Protein AF-A0A507CRY9-F1 (afdb_monomer_lite)

pLDDT: mean 76.41, std 17.96, range [36.59, 94.31]

Structure (mmCIF, N/CA/C/O backbone):
data_AF-A0A507CRY9-F1
#
_entry.id   AF-A0A507CRY9-F1
#
loop_
_atom_site.group_PDB
_atom_site.id
_atom_site.type_symbol
_atom_site.label_atom_id
_atom_site.label_alt_id
_atom_site.label_comp_id
_atom_site.label_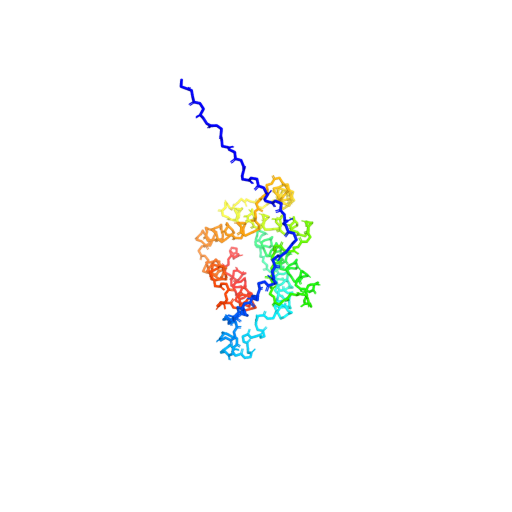asym_id
_atom_site.label_entity_id
_atom_site.label_seq_id
_atom_site.pdbx_PDB_ins_code
_atom_site.Cartn_x
_atom_site.Cartn_y
_atom_site.Cartn_z
_atom_site.occupancy
_atom_site.B_iso_or_equiv
_atom_site.auth_seq_id
_atom_site.auth_comp_id
_atom_site.auth_asym_id
_atom_site.auth_atom_id
_atom_site.pdbx_PDB_model_num
ATOM 1 N N . MET A 1 1 ? 45.933 50.147 -7.077 1.00 43.97 1 MET A N 1
ATOM 2 C CA . MET A 1 1 ? 45.832 48.667 -7.036 1.00 43.97 1 MET A CA 1
ATOM 3 C C . MET A 1 1 ? 44.646 48.251 -7.909 1.00 43.97 1 MET A C 1
ATOM 5 O O . MET A 1 1 ? 43.520 48.347 -7.464 1.00 43.97 1 MET A O 1
ATOM 9 N N . SER A 1 2 ? 44.770 48.224 -9.237 1.00 37.00 2 SER A N 1
ATOM 10 C CA . SER A 1 2 ? 45.227 47.126 -10.119 1.00 37.00 2 SER A CA 1
ATOM 11 C C . SER A 1 2 ? 44.457 45.790 -10.001 1.00 37.00 2 SER A C 1
ATOM 13 O O . SER A 1 2 ? 44.733 44.991 -9.115 1.00 37.00 2 SER A O 1
ATOM 15 N N . ARG A 1 3 ? 43.495 45.639 -10.934 1.00 39.84 3 ARG A N 1
ATOM 16 C CA . ARG A 1 3 ? 42.835 44.475 -11.585 1.00 39.84 3 ARG A CA 1
ATOM 17 C C . ARG A 1 3 ? 43.065 43.043 -11.054 1.00 39.84 3 ARG A C 1
ATOM 19 O O . ARG A 1 3 ? 44.204 42.607 -10.945 1.00 39.84 3 ARG A O 1
ATOM 26 N N . LYS A 1 4 ? 41.992 42.229 -11.087 1.00 40.28 4 LYS A N 1
ATOM 27 C CA . LYS A 1 4 ? 41.814 41.202 -12.148 1.00 40.28 4 LYS A CA 1
ATOM 28 C C . LYS A 1 4 ? 40.410 40.574 -12.175 1.00 40.28 4 LYS A C 1
ATOM 30 O O . LYS A 1 4 ? 40.004 39.860 -11.266 1.00 40.28 4 LYS A O 1
ATOM 35 N N . SER A 1 5 ? 39.713 40.837 -13.277 1.00 42.00 5 SER A N 1
ATOM 36 C CA . SER A 1 5 ? 38.587 40.079 -13.823 1.00 42.00 5 SER A CA 1
ATOM 37 C C . SER A 1 5 ? 39.041 38.672 -14.233 1.00 42.00 5 SER A C 1
ATOM 39 O O . SER A 1 5 ? 40.115 38.514 -14.813 1.00 42.00 5 SER A O 1
ATOM 41 N N . LYS A 1 6 ? 38.234 37.648 -13.930 1.00 50.50 6 LYS A N 1
ATOM 42 C CA . LYS A 1 6 ? 38.395 36.292 -14.473 1.00 50.50 6 LYS A CA 1
ATOM 43 C C . LYS A 1 6 ? 37.896 36.292 -15.917 1.00 50.50 6 LYS A C 1
ATOM 45 O O . LYS A 1 6 ? 36.698 36.416 -16.140 1.00 50.50 6 LYS A O 1
ATOM 50 N N . GLU A 1 7 ? 38.822 36.187 -16.862 1.00 45.25 7 GLU A N 1
ATOM 51 C CA . GLU A 1 7 ? 38.532 35.910 -18.268 1.00 45.25 7 GLU A CA 1
ATOM 52 C C . GLU A 1 7 ? 38.232 34.418 -18.465 1.00 45.25 7 GLU A C 1
ATOM 54 O O . GLU A 1 7 ? 38.910 33.540 -17.926 1.00 45.25 7 GLU A O 1
ATOM 59 N N . GLU A 1 8 ? 37.182 34.166 -19.237 1.00 45.81 8 GLU A N 1
ATOM 60 C CA . GLU A 1 8 ? 36.811 32.894 -19.849 1.00 45.81 8 GLU A CA 1
ATOM 61 C C . GLU A 1 8 ? 37.886 32.491 -20.880 1.00 45.81 8 GLU A C 1
ATOM 63 O O . GLU A 1 8 ? 38.371 33.357 -21.614 1.00 45.81 8 GLU A O 1
ATOM 68 N N . PRO A 1 9 ? 38.305 31.216 -20.978 1.00 45.81 9 PRO A N 1
ATOM 69 C CA . PRO A 1 9 ? 39.296 30.832 -21.973 1.00 45.81 9 PRO A CA 1
ATOM 70 C C . PRO A 1 9 ? 38.689 30.868 -23.380 1.00 45.81 9 PRO A C 1
ATOM 72 O O . PRO A 1 9 ? 37.748 30.139 -23.693 1.00 45.81 9 PRO A O 1
ATOM 75 N N . ALA A 1 10 ? 39.280 31.705 -24.232 1.00 43.47 10 ALA A N 1
ATOM 76 C CA . ALA A 1 10 ? 38.963 31.826 -25.645 1.00 43.47 10 ALA A CA 1
ATOM 77 C C . ALA A 1 10 ? 39.070 30.472 -26.369 1.00 43.47 10 ALA A C 1
ATOM 79 O O . ALA A 1 10 ? 40.102 29.793 -26.335 1.00 43.47 10 ALA A O 1
ATOM 80 N N . SER A 1 11 ? 38.004 30.102 -27.073 1.00 50.38 11 SER A N 1
ATOM 81 C CA . SER A 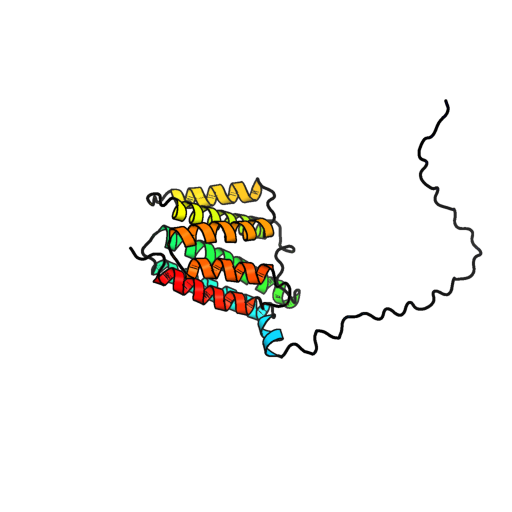1 11 ? 37.989 29.028 -28.062 1.00 50.38 11 SER A CA 1
ATOM 82 C C . SER A 1 11 ? 39.039 29.298 -29.143 1.00 50.38 11 SER A C 1
ATOM 84 O O . SER A 1 11 ? 38.955 30.294 -29.864 1.00 50.38 11 SER A O 1
ATOM 86 N N . ARG A 1 12 ? 40.041 28.415 -29.252 1.00 47.88 12 ARG A N 1
ATOM 87 C CA . ARG A 1 12 ? 41.045 28.469 -30.324 1.00 47.88 12 ARG A CA 1
ATOM 88 C C . ARG A 1 12 ? 40.372 28.310 -31.696 1.00 47.88 12 ARG A C 1
ATOM 90 O O . ARG A 1 12 ? 39.541 27.412 -31.845 1.00 47.88 12 ARG A O 1
ATOM 97 N N . PRO A 1 13 ? 40.765 29.099 -32.708 1.00 40.53 13 PRO A N 1
ATOM 98 C CA . PRO A 1 13 ? 40.375 28.839 -34.086 1.00 40.53 13 PRO A CA 1
ATOM 99 C C . PRO A 1 13 ? 41.100 27.588 -34.610 1.00 40.53 13 PRO A C 1
ATOM 101 O O . PRO A 1 13 ? 42.302 27.421 -34.403 1.00 40.53 13 PRO A O 1
ATOM 104 N N . TYR A 1 14 ? 40.357 26.700 -35.274 1.00 45.16 14 TYR A N 1
ATOM 105 C CA . TYR A 1 14 ? 40.911 25.552 -35.993 1.00 45.16 14 TYR A CA 1
ATOM 106 C C . TYR A 1 14 ? 41.704 26.042 -37.213 1.00 45.16 14 TYR A C 1
ATOM 108 O O . TYR A 1 14 ? 41.151 26.719 -38.078 1.00 45.16 14 TYR A O 1
ATOM 116 N N . LEU A 1 15 ? 42.987 25.681 -37.291 1.00 44.66 15 LEU A N 1
ATOM 117 C CA . LEU A 1 15 ? 43.793 25.813 -38.505 1.00 44.66 15 LEU A CA 1
ATOM 118 C C . LEU A 1 15 ? 43.675 24.518 -39.333 1.00 44.66 15 LEU A C 1
ATOM 120 O O . LEU A 1 15 ? 43.740 23.429 -38.758 1.00 44.66 15 LEU A O 1
ATOM 124 N N . PRO A 1 16 ? 43.503 24.598 -40.664 1.00 40.16 16 PRO A N 1
ATOM 125 C CA . PRO A 1 16 ? 43.475 23.425 -41.526 1.00 40.16 16 PRO A CA 1
ATOM 126 C C . PRO A 1 16 ? 44.914 22.968 -41.794 1.00 40.16 16 PRO A C 1
ATOM 128 O O . PRO A 1 16 ? 45.674 23.684 -42.442 1.00 40.16 16 PRO A O 1
ATOM 131 N N . GLY A 1 17 ? 45.302 21.792 -41.295 1.00 48.59 17 GLY A N 1
ATOM 132 C CA . GLY A 1 17 ? 46.630 21.244 -41.597 1.00 48.59 17 GLY A CA 1
ATOM 133 C C . GLY A 1 17 ? 47.165 20.125 -40.707 1.00 48.59 17 GLY A C 1
ATOM 134 O O . GLY A 1 17 ? 48.177 19.535 -41.071 1.00 48.59 17 GLY A O 1
ATOM 135 N N . ASP A 1 18 ? 46.520 19.781 -39.590 1.00 40.88 18 ASP A N 1
ATOM 136 C CA . ASP A 1 18 ? 47.028 18.692 -38.748 1.00 40.88 18 ASP A CA 1
ATOM 137 C C . ASP A 1 18 ? 46.618 17.308 -39.295 1.00 40.88 18 ASP A C 1
ATOM 139 O O . ASP A 1 18 ? 45.444 17.095 -39.623 1.00 40.88 18 ASP A O 1
ATOM 143 N N . PRO A 1 19 ? 47.549 16.337 -39.398 1.00 51.75 19 PRO A N 1
ATOM 144 C CA . PRO A 1 19 ? 47.221 14.980 -39.817 1.00 51.75 19 PRO A CA 1
ATOM 145 C C . PRO A 1 19 ? 46.287 14.320 -38.791 1.00 51.75 19 PRO A C 1
ATOM 147 O O . PRO A 1 19 ? 46.359 14.633 -37.598 1.00 51.75 19 PRO A O 1
ATOM 150 N N . PRO A 1 20 ? 45.415 13.383 -39.211 1.00 47.19 20 PRO A N 1
ATOM 151 C CA . PRO A 1 20 ? 44.480 12.749 -38.296 1.00 47.19 20 PRO A CA 1
ATOM 152 C C . PRO A 1 20 ? 45.260 12.033 -37.193 1.00 47.19 20 PRO A C 1
ATOM 154 O O . PRO A 1 20 ? 45.986 11.068 -37.441 1.00 47.19 20 PRO A O 1
ATOM 157 N N . VAL A 1 21 ? 45.096 12.509 -35.957 1.00 47.09 21 VAL A N 1
ATOM 158 C CA . VAL A 1 21 ? 45.564 11.814 -34.761 1.00 47.09 21 VAL A CA 1
ATOM 159 C C . VAL A 1 21 ? 44.914 10.435 -34.775 1.00 47.09 21 VAL A C 1
ATOM 161 O O . VAL A 1 21 ? 43.708 10.302 -34.563 1.00 47.09 21 VAL A O 1
ATOM 164 N N . ARG A 1 22 ? 45.713 9.398 -35.053 1.00 43.62 22 ARG A N 1
ATOM 165 C CA . ARG A 1 22 ? 45.326 7.996 -34.879 1.00 43.62 22 ARG A CA 1
ATOM 166 C C . ARG A 1 22 ? 44.944 7.823 -33.411 1.00 43.62 22 ARG A C 1
ATOM 168 O O . ARG A 1 22 ? 45.809 7.669 -32.551 1.00 43.62 22 ARG A O 1
ATOM 175 N N . GLN A 1 23 ? 43.651 7.885 -33.108 1.00 42.59 23 GLN A N 1
ATOM 176 C CA . GLN A 1 23 ? 43.155 7.469 -31.807 1.00 42.59 23 GLN A CA 1
ATOM 177 C C . GLN A 1 23 ? 43.453 5.976 -31.688 1.00 42.59 23 GLN A C 1
ATOM 179 O O . GLN A 1 23 ? 42.894 5.159 -32.420 1.00 42.59 23 GLN A O 1
ATOM 184 N N . ALA A 1 24 ? 44.385 5.629 -30.801 1.00 41.16 24 ALA A N 1
ATOM 185 C CA . ALA A 1 24 ? 44.577 4.252 -30.384 1.00 41.16 24 ALA A CA 1
ATOM 186 C C . ALA A 1 24 ? 43.217 3.709 -29.916 1.00 41.16 24 ALA A C 1
ATOM 188 O O . ALA A 1 24 ? 42.513 4.423 -29.189 1.00 41.16 24 ALA A O 1
ATOM 189 N N . PRO A 1 25 ? 42.815 2.491 -30.322 1.00 38.34 25 PRO A N 1
ATOM 190 C CA . PRO A 1 25 ? 41.570 1.921 -29.849 1.00 38.34 25 PRO A CA 1
ATOM 191 C C . PRO A 1 25 ? 41.681 1.813 -28.332 1.00 38.34 25 PRO A C 1
ATOM 193 O O . PRO A 1 25 ? 42.459 1.019 -27.805 1.00 38.34 25 PRO A O 1
ATOM 196 N N . LYS A 1 26 ? 40.923 2.654 -27.620 1.00 37.78 26 LYS A N 1
ATOM 197 C CA . LYS A 1 26 ? 40.655 2.434 -26.206 1.00 37.78 26 LYS A CA 1
ATOM 198 C C . LYS A 1 26 ? 39.961 1.086 -26.151 1.00 37.78 26 LYS A C 1
ATOM 200 O O . LYS A 1 26 ? 38.802 0.974 -26.541 1.00 37.78 26 LYS A O 1
ATOM 205 N N . SER A 1 27 ? 40.694 0.068 -25.720 1.00 37.62 27 SER A N 1
ATOM 206 C CA . SER A 1 27 ? 40.134 -1.195 -25.283 1.00 37.62 27 SER A CA 1
ATOM 207 C C . SER A 1 27 ? 39.171 -0.884 -24.141 1.00 37.62 27 SER A C 1
ATOM 209 O O . SER A 1 27 ? 39.534 -0.797 -22.971 1.00 37.62 27 SER A O 1
ATOM 211 N N . SER A 1 28 ? 37.911 -0.653 -24.493 1.00 39.22 28 SER A N 1
ATOM 212 C CA . SER A 1 28 ? 36.801 -0.710 -23.564 1.00 39.22 28 SER A CA 1
ATOM 213 C C . SER A 1 28 ? 36.611 -2.178 -23.206 1.00 39.22 28 SER A C 1
ATOM 215 O O . SER A 1 28 ? 35.742 -2.865 -23.744 1.00 39.22 28 SER A O 1
ATOM 217 N N . THR A 1 29 ? 37.453 -2.695 -22.318 1.00 37.44 29 THR A N 1
ATOM 218 C CA . THR A 1 29 ? 37.098 -3.864 -21.525 1.00 37.44 29 THR A CA 1
ATOM 219 C C . THR A 1 29 ? 35.976 -3.428 -20.596 1.00 37.44 29 THR A C 1
ATOM 221 O O . THR A 1 29 ? 36.195 -2.994 -19.470 1.00 37.44 29 THR A O 1
ATOM 224 N N . SER A 1 30 ? 34.752 -3.491 -21.115 1.00 36.59 30 SER A N 1
ATOM 225 C CA . SER A 1 30 ? 33.524 -3.440 -20.335 1.00 36.59 30 SER A CA 1
ATOM 226 C C . SER A 1 30 ? 33.581 -4.545 -19.277 1.00 36.59 30 SER A C 1
ATOM 228 O O . SER A 1 30 ? 33.589 -5.723 -19.643 1.00 36.59 30 SER A O 1
ATOM 230 N N . PRO A 1 31 ? 33.586 -4.238 -17.970 1.00 39.50 31 PRO A N 1
ATOM 231 C CA . PRO A 1 31 ? 33.371 -5.256 -16.959 1.00 39.50 31 PRO A CA 1
ATOM 232 C C . PRO A 1 31 ? 31.855 -5.445 -16.828 1.00 39.50 31 PRO A C 1
ATOM 234 O O . PRO A 1 31 ? 31.236 -4.897 -15.923 1.00 39.50 31 PRO A O 1
ATOM 237 N N . SER A 1 32 ? 31.220 -6.148 -17.772 1.00 43.28 32 SER A N 1
ATOM 238 C CA . SER A 1 32 ? 29.755 -6.323 -17.746 1.00 43.28 32 SER A CA 1
ATOM 239 C C . SER A 1 32 ? 29.252 -7.747 -17.973 1.00 43.28 32 SER A C 1
ATOM 241 O O . SER A 1 32 ? 28.061 -7.922 -18.195 1.00 43.28 32 SER A O 1
ATOM 243 N N . SER A 1 33 ? 30.101 -8.775 -17.916 1.00 38.72 33 SER A N 1
ATOM 244 C CA . SER A 1 33 ? 29.665 -10.151 -18.216 1.00 38.72 33 SER A CA 1
ATOM 245 C C . SER A 1 33 ? 29.879 -11.170 -17.099 1.00 38.72 33 SER A C 1
ATOM 247 O O . SER A 1 33 ? 29.493 -12.322 -17.266 1.00 38.72 33 SER A O 1
ATOM 249 N N . ARG A 1 34 ? 30.452 -10.789 -15.947 1.00 37.12 34 ARG A N 1
ATOM 250 C CA . ARG A 1 34 ? 30.803 -11.765 -14.896 1.00 37.12 34 ARG A CA 1
ATOM 251 C C . ARG A 1 34 ? 29.741 -11.988 -13.810 1.00 37.12 34 ARG A C 1
ATOM 253 O O . ARG A 1 34 ? 29.899 -12.918 -13.038 1.00 37.12 34 ARG A O 1
ATOM 260 N N . SER A 1 35 ? 28.666 -11.193 -13.747 1.00 46.03 35 SER A N 1
ATOM 261 C CA . SER A 1 35 ? 27.636 -11.297 -12.687 1.00 46.03 35 SER A CA 1
ATOM 262 C C . SER A 1 35 ? 26.271 -11.845 -13.138 1.00 46.03 35 SER A C 1
ATOM 264 O O . SER A 1 35 ? 25.381 -12.049 -12.306 1.00 46.03 35 SER A O 1
ATOM 266 N N . ASP A 1 36 ? 26.083 -12.100 -14.435 1.00 46.34 36 ASP A N 1
ATOM 267 C CA . ASP A 1 36 ? 24.816 -12.619 -14.978 1.00 46.34 36 ASP A CA 1
ATOM 268 C C . ASP A 1 36 ? 24.821 -14.142 -15.195 1.00 46.34 36 ASP A C 1
ATOM 270 O O . ASP A 1 36 ? 23.762 -14.748 -15.388 1.00 46.34 36 ASP A O 1
ATOM 274 N N . THR A 1 37 ? 25.994 -14.775 -15.114 1.00 47.22 37 THR A N 1
ATOM 275 C CA . THR A 1 37 ? 26.182 -16.218 -15.325 1.00 47.22 37 THR A CA 1
ATOM 276 C C . THR A 1 37 ? 25.932 -17.058 -14.070 1.00 47.22 37 THR A C 1
ATOM 278 O O . THR A 1 37 ? 25.573 -18.221 -14.201 1.00 47.22 37 THR A O 1
ATOM 281 N N . GLU A 1 38 ? 26.040 -16.486 -12.866 1.00 53.31 38 GLU A N 1
ATOM 282 C CA . GLU A 1 38 ? 25.855 -17.224 -11.598 1.00 53.31 38 GLU A CA 1
ATOM 283 C C . GLU A 1 38 ? 24.428 -17.169 -11.030 1.00 53.31 38 GLU A C 1
ATOM 285 O O . GLU A 1 38 ? 24.098 -17.879 -10.081 1.00 53.31 38 GLU A O 1
ATOM 290 N N . ARG A 1 39 ? 23.536 -16.354 -11.603 1.00 63.38 39 ARG A N 1
ATOM 291 C CA . ARG A 1 39 ? 22.149 -16.256 -11.127 1.00 63.38 39 ARG A CA 1
ATOM 292 C C . ARG A 1 39 ? 21.273 -17.284 -11.839 1.00 63.38 39 ARG A C 1
ATOM 294 O O . ARG A 1 39 ? 20.993 -17.160 -13.033 1.00 63.38 39 ARG A O 1
ATOM 301 N N . GLY A 1 40 ? 20.862 -18.313 -11.092 1.00 74.62 40 GLY A N 1
ATOM 302 C CA . GLY A 1 40 ? 20.073 -19.443 -11.592 1.00 74.62 40 GLY A CA 1
ATOM 303 C C . GLY A 1 40 ? 18.760 -19.038 -12.280 1.00 74.62 40 GLY A C 1
ATOM 304 O O . GLY A 1 40 ? 18.247 -17.937 -12.096 1.00 74.62 40 GLY A O 1
ATOM 305 N N . TRP A 1 41 ? 18.183 -19.956 -13.058 1.00 75.50 41 TRP A N 1
ATOM 306 C CA . TRP A 1 41 ? 16.979 -19.729 -13.876 1.00 75.50 41 TRP A CA 1
ATOM 307 C C . TRP A 1 41 ? 15.781 -19.154 -13.088 1.00 75.50 41 TRP A C 1
ATOM 309 O O . TRP A 1 41 ? 15.145 -18.204 -13.542 1.00 75.50 41 TRP A O 1
ATOM 319 N N . TRP A 1 42 ? 15.538 -19.654 -11.874 1.00 71.56 42 TRP A N 1
ATOM 320 C CA . TRP A 1 42 ? 14.539 -19.148 -10.925 1.00 71.56 42 TRP A CA 1
ATOM 321 C C . TRP A 1 42 ? 14.694 -17.652 -10.604 1.00 71.56 42 TRP A C 1
ATOM 323 O O . TRP A 1 42 ? 13.713 -16.912 -10.634 1.00 71.56 42 TRP A O 1
ATOM 333 N N . TRP A 1 43 ? 15.926 -17.170 -10.409 1.00 69.12 43 TRP A N 1
ATOM 334 C CA . TRP A 1 43 ? 16.218 -15.760 -10.146 1.00 69.12 43 TRP A CA 1
ATOM 335 C C . TRP A 1 43 ? 15.773 -14.863 -11.306 1.00 69.12 43 TRP A C 1
ATOM 337 O O . TRP A 1 43 ? 15.132 -13.830 -11.103 1.00 69.12 43 TRP A O 1
ATOM 347 N N . LYS A 1 44 ? 16.052 -15.293 -12.544 1.00 67.62 44 LYS A N 1
ATOM 348 C CA . LYS A 1 44 ? 15.654 -14.575 -13.766 1.00 67.62 44 LYS A CA 1
ATOM 349 C C . LYS A 1 44 ? 14.132 -14.478 -13.897 1.00 67.62 44 LYS A C 1
ATOM 351 O O . LYS A 1 44 ? 13.632 -13.430 -14.298 1.00 67.62 44 LYS A O 1
ATOM 356 N N . ILE A 1 45 ? 13.404 -15.526 -13.509 1.00 70.00 45 ILE A N 1
ATOM 357 C CA . ILE A 1 45 ? 11.934 -15.526 -13.488 1.00 70.00 45 ILE A CA 1
ATOM 358 C C . ILE A 1 45 ? 11.411 -14.548 -12.432 1.00 70.00 45 ILE A C 1
ATOM 360 O O . ILE A 1 45 ? 10.576 -13.704 -12.745 1.00 70.00 45 ILE A O 1
ATOM 364 N N . THR A 1 46 ? 11.939 -14.591 -11.206 1.00 66.81 46 THR A N 1
ATOM 365 C CA . THR A 1 46 ? 11.482 -13.718 -10.106 1.00 66.81 46 THR A CA 1
ATOM 366 C C . THR A 1 46 ? 11.832 -12.238 -10.290 1.00 66.81 46 THR A C 1
ATOM 368 O O . THR A 1 46 ? 11.216 -11.370 -9.676 1.00 66.81 46 THR A O 1
ATOM 371 N N . CYS A 1 47 ? 12.801 -11.921 -11.149 1.00 67.81 47 CYS A N 1
ATOM 372 C CA . CYS A 1 47 ? 13.118 -10.545 -11.531 1.00 67.81 47 CYS A CA 1
ATOM 373 C C . CYS A 1 47 ? 12.364 -10.074 -12.787 1.00 67.81 47 CYS A C 1
ATOM 375 O O . CYS A 1 47 ? 12.512 -8.914 -13.170 1.00 67.81 47 CYS A O 1
ATOM 377 N N . SER A 1 48 ? 11.576 -10.938 -13.439 1.00 73.50 48 SER A N 1
ATOM 378 C CA . SER A 1 48 ? 10.817 -10.579 -14.639 1.00 73.50 48 SER A CA 1
ATOM 379 C C . SER A 1 48 ? 9.694 -9.599 -14.310 1.00 73.50 48 SER A C 1
ATOM 381 O O . SER A 1 48 ? 8.855 -9.860 -13.446 1.00 73.50 48 SER A O 1
ATOM 383 N N . ASN A 1 49 ? 9.637 -8.490 -15.051 1.00 72.19 49 ASN A N 1
ATOM 384 C CA . ASN A 1 49 ? 8.608 -7.463 -14.886 1.00 72.19 49 ASN A CA 1
ATOM 385 C C . ASN A 1 49 ? 7.188 -8.025 -15.093 1.00 72.19 49 ASN A C 1
ATOM 387 O O . ASN A 1 49 ? 6.270 -7.647 -14.372 1.00 72.19 49 ASN A O 1
ATOM 391 N N . LEU A 1 50 ? 7.012 -8.976 -16.021 1.00 77.31 50 LEU A N 1
ATOM 392 C CA . LEU A 1 50 ? 5.720 -9.630 -16.257 1.00 77.31 50 LEU A CA 1
ATOM 393 C C . LEU A 1 50 ? 5.282 -10.464 -15.046 1.00 77.31 50 LEU A C 1
ATOM 395 O O . LEU A 1 50 ? 4.159 -10.319 -14.578 1.00 77.31 50 LEU A O 1
ATOM 399 N N . VAL A 1 51 ? 6.179 -11.301 -14.517 1.00 79.44 51 VAL A N 1
ATOM 400 C CA . VAL A 1 51 ? 5.891 -12.160 -13.355 1.00 79.44 51 VAL A CA 1
ATOM 401 C C . VAL A 1 51 ? 5.572 -11.308 -12.132 1.00 79.44 51 VAL A C 1
ATOM 403 O O . VAL A 1 51 ? 4.579 -11.551 -11.454 1.00 79.44 51 VAL A O 1
ATOM 406 N N . HIS A 1 52 ? 6.367 -10.264 -11.894 1.00 79.62 52 HIS A N 1
ATOM 407 C CA . HIS A 1 52 ? 6.107 -9.302 -10.831 1.00 79.62 52 HIS A CA 1
ATOM 408 C C . HIS A 1 52 ? 4.736 -8.625 -10.999 1.00 79.62 52 HIS A C 1
ATOM 410 O O . HIS A 1 52 ? 3.957 -8.608 -10.055 1.00 79.62 52 HIS A O 1
ATOM 416 N N . SER A 1 53 ? 4.393 -8.161 -12.206 1.00 81.94 53 SER A N 1
ATOM 417 C CA . SER A 1 53 ? 3.096 -7.517 -12.484 1.00 81.94 53 SER A CA 1
ATOM 418 C C . SER A 1 53 ? 1.907 -8.454 -12.262 1.00 81.94 53 SER A C 1
ATOM 420 O O . SER A 1 53 ? 0.885 -8.027 -11.734 1.00 81.94 53 SER A O 1
ATOM 422 N N . VAL A 1 54 ? 2.038 -9.736 -12.621 1.00 86.19 54 VAL A N 1
ATOM 423 C CA . VAL A 1 54 ? 1.005 -10.753 -12.366 1.00 86.19 54 VAL A CA 1
ATOM 424 C C . VAL A 1 54 ? 0.821 -10.984 -10.866 1.00 86.19 54 VAL A C 1
ATOM 426 O O . VAL A 1 54 ? -0.312 -11.008 -10.395 1.00 86.19 54 VAL A O 1
ATOM 429 N N . ILE A 1 55 ? 1.909 -11.101 -10.100 1.00 87.50 55 ILE A N 1
ATOM 430 C CA . ILE A 1 55 ? 1.836 -11.270 -8.638 1.00 87.50 55 ILE A CA 1
ATOM 431 C C . ILE A 1 55 ? 1.184 -10.048 -7.980 1.00 87.50 55 ILE A C 1
ATOM 433 O O . ILE A 1 55 ? 0.317 -10.209 -7.127 1.00 87.50 55 ILE A O 1
ATOM 437 N N . VAL A 1 56 ? 1.542 -8.841 -8.419 1.00 87.19 56 VAL A N 1
ATOM 438 C CA . VAL A 1 56 ? 0.946 -7.574 -7.962 1.00 87.19 56 VAL A CA 1
ATOM 439 C C . VAL A 1 56 ? -0.544 -7.479 -8.343 1.00 87.19 56 VAL A C 1
ATOM 441 O O . VAL A 1 56 ? -1.366 -6.965 -7.589 1.00 87.19 56 VAL A O 1
ATOM 444 N N . ALA A 1 57 ? -0.947 -8.012 -9.498 1.00 88.06 57 ALA A N 1
ATOM 445 C CA . ALA A 1 57 ? -2.362 -8.079 -9.865 1.00 88.06 57 ALA A CA 1
ATOM 446 C C . ALA A 1 57 ? -3.137 -9.057 -8.964 1.00 88.06 57 ALA A C 1
ATOM 448 O O . ALA A 1 57 ? -4.252 -8.759 -8.534 1.00 88.06 57 ALA A O 1
ATOM 449 N N . ILE A 1 58 ? -2.534 -10.204 -8.635 1.00 91.50 58 ILE A N 1
ATOM 450 C CA . ILE A 1 58 ? -3.109 -11.170 -7.692 1.00 91.50 58 ILE A CA 1
ATOM 451 C C . ILE A 1 58 ? -3.227 -10.544 -6.297 1.00 91.50 58 ILE A C 1
ATOM 453 O O . ILE A 1 58 ? -4.287 -10.657 -5.682 1.00 91.50 58 ILE A O 1
ATOM 457 N N . SER A 1 59 ? -2.190 -9.851 -5.811 1.00 91.38 59 SER A N 1
ATOM 458 C CA . SER A 1 59 ? -2.224 -9.184 -4.502 1.00 91.38 59 SER A CA 1
ATOM 459 C C . SER A 1 59 ? -3.345 -8.147 -4.436 1.00 91.38 59 SER A C 1
ATOM 461 O O . SER A 1 59 ? -4.090 -8.136 -3.460 1.00 91.38 59 SER A O 1
ATOM 463 N N . CYS A 1 60 ? -3.554 -7.364 -5.501 1.00 92.94 60 CYS A N 1
ATOM 464 C CA . CYS A 1 60 ? -4.681 -6.438 -5.607 1.00 92.94 60 CYS A CA 1
ATOM 465 C C . CYS A 1 60 ? -6.028 -7.141 -5.380 1.00 92.94 60 CYS A C 1
ATOM 467 O O . CYS A 1 60 ? -6.798 -6.713 -4.522 1.00 92.94 60 CYS A O 1
ATOM 469 N N . VAL A 1 61 ? -6.314 -8.217 -6.122 1.00 92.94 61 VAL A N 1
ATOM 470 C CA . VAL A 1 61 ? -7.587 -8.952 -6.005 1.00 92.94 61 VAL A CA 1
ATOM 471 C C . VAL A 1 61 ? -7.755 -9.524 -4.600 1.00 92.94 61 VAL A C 1
ATOM 473 O O . VAL A 1 61 ? -8.808 -9.366 -3.984 1.00 92.94 61 VAL A O 1
ATOM 476 N N . VAL A 1 62 ? -6.706 -10.150 -4.069 1.00 93.69 62 VAL A N 1
ATOM 477 C CA . VAL A 1 62 ? -6.719 -10.759 -2.736 1.00 93.69 62 VAL A CA 1
ATOM 478 C C . VAL A 1 62 ? -6.973 -9.710 -1.651 1.00 93.69 62 VAL A C 1
ATOM 480 O O . VAL A 1 62 ? -7.821 -9.917 -0.783 1.00 93.69 62 VAL A O 1
ATOM 483 N N . PHE A 1 63 ? -6.298 -8.561 -1.713 1.00 93.31 63 PHE A N 1
ATOM 484 C CA . PHE A 1 63 ? -6.474 -7.487 -0.736 1.00 93.31 63 PHE A CA 1
ATOM 485 C C . PHE A 1 63 ? -7.869 -6.875 -0.823 1.00 93.31 63 PHE A C 1
ATOM 487 O O . PHE A 1 63 ? -8.475 -6.633 0.218 1.00 93.31 63 PHE A O 1
ATOM 494 N N . SER A 1 64 ? -8.413 -6.698 -2.034 1.00 92.94 64 SER A N 1
ATOM 495 C CA . SER A 1 64 ? -9.799 -6.263 -2.224 1.00 92.94 64 SER A CA 1
ATOM 496 C C . SER A 1 64 ? -10.797 -7.238 -1.604 1.00 92.94 64 SER A C 1
ATOM 498 O O . SER A 1 64 ? -11.697 -6.793 -0.899 1.00 92.94 64 SER A O 1
ATOM 500 N N . LEU A 1 65 ? -10.631 -8.549 -1.798 1.00 93.69 65 LEU A N 1
ATOM 501 C CA . LEU A 1 65 ? -11.517 -9.548 -1.189 1.00 93.69 65 LEU A CA 1
ATOM 502 C C . LEU A 1 65 ? -11.445 -9.507 0.340 1.00 93.69 65 LEU A C 1
ATOM 504 O O . LEU A 1 65 ? -12.475 -9.485 1.007 1.00 93.69 65 LEU A O 1
ATOM 508 N N . TRP A 1 66 ? -10.243 -9.401 0.908 1.00 94.19 66 TRP A N 1
ATOM 509 C CA . TRP A 1 66 ? -10.080 -9.339 2.361 1.00 94.19 66 TRP A CA 1
ATOM 510 C C . TRP A 1 66 ? -10.689 -8.095 3.007 1.00 94.19 66 TRP A C 1
ATOM 512 O O . TRP A 1 66 ? -10.985 -8.157 4.198 1.00 94.19 66 TRP A O 1
ATOM 522 N N . THR A 1 67 ? -10.925 -7.001 2.269 1.00 91.56 67 THR A N 1
ATOM 523 C CA . THR A 1 67 ? -11.634 -5.834 2.830 1.00 91.56 67 THR A CA 1
ATOM 524 C C . THR A 1 67 ? -13.011 -6.201 3.377 1.00 91.56 67 THR A C 1
ATOM 526 O O . THR A 1 67 ? -13.417 -5.650 4.395 1.00 91.56 67 THR A O 1
ATOM 529 N N . GLN A 1 68 ? -13.701 -7.156 2.749 1.00 89.44 68 GLN A N 1
ATOM 530 C CA . GLN A 1 68 ? -15.053 -7.571 3.130 1.00 89.44 68 GLN A CA 1
ATOM 531 C C . GLN A 1 68 ? -15.069 -8.353 4.450 1.00 89.44 68 GLN A C 1
ATOM 533 O O . GLN A 1 68 ? -16.054 -8.317 5.180 1.00 89.44 68 GLN A O 1
ATOM 538 N N . ASP A 1 69 ? -13.955 -9.008 4.779 1.00 88.38 69 ASP A N 1
ATOM 539 C CA . ASP A 1 69 ? -13.819 -9.862 5.961 1.00 88.38 69 ASP A CA 1
ATOM 540 C C . ASP A 1 69 ? -13.304 -9.107 7.198 1.00 88.38 69 ASP A C 1
ATOM 542 O O . ASP A 1 69 ? -13.217 -9.675 8.288 1.00 88.38 69 ASP A O 1
ATOM 546 N N . ILE A 1 70 ? -12.879 -7.851 7.045 1.00 90.25 70 ILE A N 1
ATOM 547 C CA . ILE A 1 70 ? -12.307 -7.063 8.140 1.00 90.25 70 ILE A CA 1
ATOM 548 C C . ILE A 1 70 ? -13.432 -6.311 8.848 1.00 90.25 70 ILE A C 1
ATOM 550 O O . ILE A 1 70 ? -14.072 -5.449 8.255 1.00 90.25 70 ILE A O 1
ATOM 554 N N . ALA A 1 71 ? -13.636 -6.585 10.137 1.00 86.69 71 ALA A N 1
ATOM 555 C CA . ALA A 1 71 ? -14.673 -5.922 10.931 1.00 86.69 71 ALA A CA 1
ATOM 556 C C . ALA A 1 71 ? -14.370 -4.434 11.192 1.00 86.69 71 ALA A C 1
ATOM 558 O O . ALA A 1 71 ? -15.273 -3.603 11.240 1.00 86.69 71 ALA A O 1
ATOM 559 N N . HIS A 1 72 ? -13.092 -4.086 11.365 1.00 89.31 72 HIS A N 1
ATOM 560 C CA . HIS A 1 72 ? -12.684 -2.737 11.737 1.00 89.31 72 HIS A CA 1
ATOM 561 C C . HIS A 1 72 ? -12.654 -1.788 10.517 1.00 89.31 72 HIS A C 1
ATOM 563 O O . HIS A 1 72 ? -11.842 -2.009 9.611 1.00 89.31 72 HIS A O 1
ATOM 569 N N . PRO A 1 73 ? -13.433 -0.686 10.487 1.00 91.44 73 PRO A N 1
ATOM 570 C CA . PRO A 1 73 ? -13.552 0.183 9.308 1.00 91.44 73 PRO A CA 1
ATOM 571 C C . PRO A 1 73 ? -12.221 0.772 8.824 1.00 91.44 73 PRO A C 1
ATOM 573 O O . PRO A 1 73 ? -11.949 0.834 7.624 1.00 91.44 73 PRO A O 1
ATOM 576 N N . TRP A 1 74 ? -11.333 1.151 9.752 1.00 90.94 74 TRP A N 1
ATOM 577 C CA . TRP A 1 74 ? -10.001 1.640 9.386 1.00 90.94 74 TRP A CA 1
ATOM 578 C C . TRP A 1 74 ? -9.136 0.552 8.744 1.00 90.94 74 TRP A C 1
ATOM 580 O O . TRP A 1 74 ? -8.321 0.856 7.877 1.00 90.94 74 TRP A O 1
ATOM 590 N N . GLY A 1 75 ? -9.336 -0.711 9.132 1.00 91.00 75 GLY A N 1
ATOM 591 C CA . GLY A 1 75 ? -8.674 -1.854 8.510 1.00 91.00 75 GLY A CA 1
ATOM 592 C C . GLY A 1 75 ? -9.189 -2.099 7.092 1.00 91.00 75 GLY A C 1
ATOM 593 O O . GLY A 1 75 ? -8.381 -2.280 6.184 1.00 91.00 75 GLY A O 1
ATOM 594 N N . GLN A 1 76 ? -10.503 -1.996 6.866 1.00 92.12 76 GLN A N 1
ATOM 595 C CA . GLN A 1 76 ? -11.088 -2.083 5.520 1.00 92.12 76 GLN A CA 1
ATOM 596 C C . GLN A 1 76 ? -10.487 -1.028 4.580 1.00 92.12 76 GLN A C 1
ATOM 598 O O . GLN A 1 76 ? -10.043 -1.350 3.477 1.00 92.12 76 GLN A O 1
ATOM 603 N N . LEU A 1 77 ? -10.403 0.225 5.041 1.00 92.19 77 LEU A N 1
ATOM 604 C CA . LEU A 1 77 ? -9.801 1.316 4.271 1.00 92.19 77 LEU A CA 1
ATOM 605 C C . LEU A 1 77 ? -8.311 1.106 4.021 1.00 92.19 77 LEU A C 1
ATOM 607 O O . LEU A 1 77 ? -7.832 1.414 2.932 1.00 92.19 77 LEU A O 1
ATOM 611 N N . LEU A 1 78 ? -7.581 0.579 5.006 1.00 93.44 78 LEU A N 1
ATOM 612 C CA . LEU A 1 78 ? -6.158 0.284 4.869 1.00 93.44 78 LEU A CA 1
ATOM 613 C C . LEU A 1 78 ? -5.909 -0.748 3.758 1.00 93.44 78 LEU A C 1
ATOM 615 O O . LEU A 1 78 ? -5.058 -0.519 2.901 1.00 93.44 78 LEU A O 1
ATOM 619 N N . PHE A 1 79 ? -6.676 -1.843 3.745 1.00 94.31 79 PHE A N 1
ATOM 620 C CA . PHE A 1 79 ? -6.574 -2.892 2.724 1.00 94.31 79 PHE A CA 1
ATOM 621 C C . PHE A 1 79 ? -7.059 -2.407 1.353 1.00 94.31 79 PHE A C 1
ATOM 623 O O . PHE A 1 79 ? -6.428 -2.703 0.341 1.00 94.31 79 PHE A O 1
ATOM 630 N N . GLY A 1 80 ? -8.133 -1.613 1.307 1.00 92.94 80 GLY A N 1
ATOM 631 C CA . GLY A 1 80 ? -8.624 -1.017 0.064 1.00 92.94 80 GLY A CA 1
ATOM 632 C C . GLY A 1 80 ? -7.617 -0.044 -0.560 1.00 92.94 80 GLY A C 1
ATOM 633 O O . GLY A 1 80 ? -7.399 -0.070 -1.772 1.00 92.94 80 GLY A O 1
ATOM 634 N N . ALA A 1 81 ? -6.955 0.776 0.263 1.00 92.12 81 ALA A N 1
ATOM 635 C CA . ALA A 1 81 ? -5.902 1.684 -0.184 1.00 92.12 81 ALA A CA 1
ATOM 636 C C . ALA A 1 81 ? -4.693 0.925 -0.749 1.00 92.12 81 ALA A C 1
ATOM 638 O O . ALA A 1 81 ? -4.199 1.287 -1.817 1.00 92.12 81 ALA A O 1
ATOM 639 N N . GLU A 1 82 ? -4.245 -0.136 -0.072 1.00 92.50 82 GLU A N 1
ATOM 640 C CA . GLU A 1 82 ? -3.158 -0.983 -0.569 1.00 92.50 82 GLU A CA 1
ATOM 641 C C . GLU A 1 82 ? -3.546 -1.657 -1.891 1.00 92.50 82 GLU A C 1
ATOM 643 O O . GLU A 1 82 ? -2.779 -1.595 -2.848 1.00 92.50 82 GLU A O 1
ATOM 648 N N . ALA A 1 83 ? -4.755 -2.221 -2.000 1.00 92.81 83 ALA A N 1
ATOM 649 C CA . ALA A 1 83 ? -5.236 -2.821 -3.244 1.00 92.81 83 ALA A CA 1
ATOM 650 C C . ALA A 1 83 ? -5.211 -1.819 -4.413 1.00 92.81 83 ALA A C 1
ATOM 652 O O . ALA A 1 83 ? -4.743 -2.147 -5.501 1.00 92.81 83 ALA A O 1
ATOM 653 N N . ALA A 1 84 ? -5.632 -0.571 -4.182 1.00 90.81 84 ALA A N 1
ATOM 654 C CA . ALA A 1 84 ? -5.583 0.481 -5.197 1.00 90.81 84 ALA A CA 1
ATOM 655 C C . ALA A 1 84 ? -4.145 0.833 -5.621 1.00 90.81 84 ALA A C 1
ATOM 657 O O . ALA A 1 84 ? -3.890 1.072 -6.805 1.00 90.81 84 ALA A O 1
ATOM 658 N N . ILE A 1 85 ? -3.192 0.843 -4.681 1.00 89.88 85 ILE A N 1
ATOM 659 C CA . ILE A 1 85 ? -1.769 1.015 -5.004 1.00 89.88 85 ILE A CA 1
ATOM 660 C C . ILE A 1 85 ? -1.303 -0.154 -5.870 1.00 89.88 85 ILE A C 1
ATOM 662 O O . ILE A 1 85 ? -0.793 0.085 -6.963 1.00 89.88 85 ILE A O 1
ATOM 666 N N . GLN A 1 86 ? -1.537 -1.394 -5.438 1.00 89.00 86 GLN A N 1
ATOM 667 C CA . GLN A 1 86 ? -1.147 -2.606 -6.164 1.00 89.00 86 GLN A CA 1
ATOM 668 C C . GLN A 1 86 ? -1.746 -2.619 -7.585 1.00 89.00 86 GLN A C 1
ATOM 670 O O . GLN A 1 86 ? -1.029 -2.875 -8.547 1.00 89.00 86 GLN A O 1
ATOM 675 N N . ALA A 1 87 ? -3.006 -2.209 -7.769 1.00 87.12 87 ALA A N 1
ATOM 676 C CA . ALA A 1 87 ? -3.619 -2.064 -9.093 1.00 87.12 87 ALA A CA 1
ATOM 677 C C . ALA A 1 87 ? -2.834 -1.110 -10.011 1.00 87.12 87 ALA A C 1
ATOM 679 O O . ALA A 1 87 ? -2.533 -1.454 -11.157 1.00 87.12 87 ALA A O 1
ATOM 680 N N . LEU A 1 88 ? -2.460 0.076 -9.513 1.00 83.62 88 LEU A N 1
ATOM 681 C CA . LEU A 1 88 ? -1.652 1.024 -10.288 1.00 83.62 88 LEU A CA 1
ATOM 682 C C . LEU A 1 88 ? -0.260 0.473 -10.603 1.00 83.62 88 LEU A C 1
ATOM 684 O O . LEU A 1 88 ? 0.259 0.728 -11.693 1.00 83.62 88 LEU A O 1
ATOM 688 N N . LEU A 1 89 ? 0.341 -0.279 -9.677 1.00 80.81 89 LEU A N 1
ATOM 689 C CA . LEU A 1 89 ? 1.637 -0.922 -9.888 1.00 80.81 89 LEU A CA 1
ATOM 690 C C . LEU A 1 89 ? 1.551 -2.021 -10.955 1.00 80.81 89 LEU A C 1
ATOM 692 O O . LEU A 1 89 ? 2.384 -2.046 -11.862 1.00 80.81 89 LEU A O 1
ATOM 696 N N . ALA A 1 90 ? 0.520 -2.867 -10.910 1.00 83.50 90 ALA A N 1
ATOM 697 C CA . ALA A 1 90 ? 0.293 -3.918 -11.898 1.00 83.50 90 ALA A CA 1
ATOM 698 C C . ALA A 1 90 ? 0.051 -3.333 -13.292 1.00 83.50 90 ALA A C 1
ATOM 700 O O . ALA A 1 90 ? 0.725 -3.723 -14.243 1.00 83.50 90 ALA A O 1
ATOM 701 N N . LEU A 1 91 ? -0.864 -2.362 -13.422 1.00 78.00 91 LEU A N 1
ATOM 702 C CA . LEU A 1 91 ? -1.166 -1.716 -14.706 1.00 78.00 91 LEU A CA 1
ATOM 703 C C . LEU A 1 91 ? 0.075 -1.056 -15.307 1.00 78.00 91 LEU A C 1
ATOM 705 O O . LEU A 1 91 ? 0.350 -1.203 -16.496 1.00 78.00 91 LEU A O 1
ATOM 709 N N . SER A 1 92 ? 0.844 -0.360 -14.474 1.00 70.88 92 SER A N 1
ATOM 710 C CA . SER A 1 92 ? 2.127 0.219 -14.862 1.00 70.88 92 SER A CA 1
ATOM 711 C C . SER A 1 92 ? 3.086 -0.835 -15.434 1.00 70.88 92 SER A C 1
ATOM 713 O O . SER A 1 92 ? 3.666 -0.640 -16.509 1.00 70.88 92 SER A O 1
ATOM 715 N N . GLY A 1 93 ? 3.232 -1.963 -14.739 1.00 67.31 93 GLY A N 1
ATOM 716 C CA . GLY A 1 93 ? 4.099 -3.057 -15.157 1.00 67.31 93 GLY A CA 1
ATOM 717 C C . GLY A 1 93 ? 3.626 -3.737 -16.446 1.00 67.31 93 GLY A C 1
ATOM 718 O O . GLY A 1 93 ? 4.449 -3.985 -17.330 1.00 67.31 93 GLY A O 1
ATOM 719 N N . PHE A 1 94 ? 2.313 -3.928 -16.613 1.00 72.75 94 PHE A N 1
ATOM 720 C CA . PHE A 1 94 ? 1.715 -4.470 -17.836 1.00 72.75 94 PHE A CA 1
ATOM 721 C C . PHE A 1 94 ? 1.858 -3.539 -19.035 1.00 72.75 94 PHE A C 1
ATOM 723 O O . PHE A 1 94 ? 2.201 -4.008 -20.109 1.00 72.75 94 PHE A O 1
ATOM 730 N N . ILE A 1 95 ? 1.653 -2.230 -18.891 1.00 71.00 95 ILE A N 1
ATOM 731 C CA . ILE A 1 95 ? 1.774 -1.292 -20.022 1.00 71.00 95 ILE A CA 1
ATOM 732 C C . ILE A 1 95 ? 3.223 -1.226 -20.534 1.00 71.00 95 ILE A C 1
ATOM 734 O O . ILE A 1 95 ? 3.464 -1.015 -21.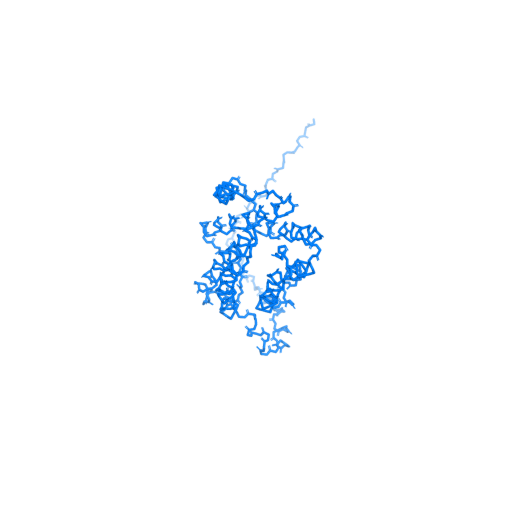722 1.00 71.00 95 ILE A O 1
ATOM 738 N N . HIS A 1 96 ? 4.204 -1.448 -19.656 1.00 68.00 96 HIS A N 1
ATOM 739 C CA . HIS A 1 96 ? 5.626 -1.320 -19.979 1.00 68.00 96 HIS A CA 1
ATOM 740 C C . HIS A 1 96 ? 6.399 -2.650 -19.989 1.00 68.00 96 HIS A C 1
ATOM 742 O O . HIS A 1 96 ? 7.633 -2.638 -19.973 1.00 68.00 96 HIS A O 1
ATOM 748 N N . TYR A 1 97 ? 5.711 -3.796 -20.055 1.00 64.44 97 TYR A N 1
ATOM 749 C CA . TYR A 1 97 ? 6.342 -5.117 -19.929 1.00 64.44 97 TYR A CA 1
ATOM 750 C C . TYR A 1 97 ? 7.414 -5.389 -21.000 1.00 64.44 97 TYR A C 1
ATOM 752 O O . TYR A 1 97 ? 8.448 -5.982 -20.702 1.00 64.44 97 TYR A O 1
ATOM 760 N N . SER A 1 98 ? 7.190 -4.921 -22.231 1.00 61.72 98 SER A N 1
ATOM 761 C CA . SER A 1 98 ? 8.075 -5.137 -23.383 1.00 61.72 98 SER A CA 1
ATOM 762 C C . SER A 1 98 ? 9.246 -4.153 -23.450 1.00 61.72 98 SER A C 1
ATOM 764 O O . SER A 1 98 ? 10.243 -4.420 -24.116 1.00 61.72 98 SER A O 1
ATOM 766 N N . THR A 1 99 ? 9.149 -3.019 -22.750 1.00 61.81 99 THR A N 1
ATOM 767 C CA . THR A 1 99 ? 10.137 -1.927 -22.816 1.00 61.81 99 THR A CA 1
ATOM 768 C C . THR A 1 99 ? 11.069 -1.892 -21.609 1.00 61.81 99 THR A C 1
ATOM 770 O O . THR A 1 99 ? 12.119 -1.252 -21.667 1.00 61.81 99 THR A O 1
ATOM 773 N N . ARG A 1 100 ? 10.727 -2.582 -20.511 1.00 63.47 100 ARG A N 1
ATOM 774 C CA . ARG A 1 100 ? 11.480 -2.533 -19.251 1.00 63.47 100 ARG A CA 1
ATOM 775 C C . ARG A 1 100 ? 11.752 -3.928 -18.703 1.00 63.47 100 ARG A C 1
ATOM 777 O O . ARG A 1 100 ? 10.833 -4.681 -18.399 1.00 63.47 100 ARG A O 1
ATOM 784 N N . LYS A 1 101 ? 13.038 -4.231 -18.495 1.00 57.59 101 LYS A N 1
ATOM 785 C CA . LYS A 1 101 ? 13.479 -5.449 -17.793 1.00 57.59 101 LYS A CA 1
ATOM 786 C C . LYS A 1 101 ? 13.280 -5.362 -16.276 1.00 57.59 101 LYS A C 1
ATOM 788 O O . LYS A 1 101 ? 13.191 -6.395 -15.628 1.00 57.59 101 LYS A O 1
ATOM 793 N N . THR A 1 102 ? 13.215 -4.150 -15.721 1.00 58.66 102 THR A N 1
ATOM 794 C CA . THR A 1 102 ? 13.069 -3.885 -14.283 1.00 58.66 102 THR A CA 1
ATOM 795 C C . THR A 1 102 ? 11.991 -2.834 -14.023 1.00 58.66 102 THR A C 1
ATOM 797 O O . THR A 1 102 ? 11.822 -1.885 -14.791 1.00 58.66 102 THR A O 1
ATOM 800 N N . PHE A 1 103 ? 11.254 -3.000 -12.925 1.00 55.28 103 PHE A N 1
ATOM 801 C CA . PHE A 1 103 ? 10.207 -2.066 -12.517 1.00 55.28 103 PHE A CA 1
ATOM 802 C C . PHE A 1 103 ? 10.825 -0.750 -12.004 1.00 55.28 103 PHE A C 1
ATOM 804 O O . PHE A 1 103 ? 11.713 -0.774 -11.151 1.00 55.28 103 PHE A O 1
ATOM 811 N N . SER A 1 104 ? 10.385 0.408 -12.518 1.00 57.59 104 SER A N 1
ATOM 812 C CA . SER A 1 104 ? 10.911 1.721 -12.107 1.00 57.59 104 SER A CA 1
ATOM 813 C C . SER A 1 104 ? 9.845 2.813 -12.087 1.00 57.59 104 SER A C 1
ATOM 815 O O . SER A 1 104 ? 9.262 3.161 -13.113 1.00 57.59 104 SER A O 1
ATOM 817 N N . TYR A 1 105 ? 9.683 3.414 -10.907 1.00 55.53 105 TYR A N 1
ATOM 818 C CA . TYR A 1 105 ? 8.711 4.464 -10.598 1.00 55.53 105 TYR A CA 1
ATOM 819 C C . TYR A 1 105 ? 9.010 5.829 -11.238 1.00 55.53 105 TYR A C 1
ATOM 821 O O . TYR A 1 105 ? 8.115 6.659 -11.365 1.00 55.53 105 TYR A O 1
ATOM 829 N N . ALA A 1 106 ? 10.265 6.099 -11.611 1.00 54.28 106 ALA A N 1
ATOM 830 C CA . ALA A 1 106 ? 10.703 7.429 -12.053 1.00 54.28 106 ALA A CA 1
ATOM 831 C C . ALA A 1 106 ? 10.303 7.768 -13.501 1.00 54.28 106 ALA A C 1
ATOM 833 O O . ALA A 1 106 ? 10.509 8.893 -13.945 1.00 54.28 106 ALA A O 1
ATOM 834 N N . GLN A 1 107 ? 9.766 6.797 -14.240 1.00 55.72 107 GLN A N 1
ATOM 835 C CA . GLN A 1 107 ? 9.547 6.888 -15.684 1.00 55.72 107 GLN A CA 1
ATOM 836 C C . GLN A 1 107 ? 8.054 6.864 -16.063 1.00 55.72 107 GLN A C 1
ATOM 838 O O . GLN A 1 107 ? 7.707 6.413 -17.153 1.00 55.72 107 GLN A O 1
ATOM 843 N N . HIS A 1 108 ? 7.155 7.280 -15.167 1.00 64.38 108 HIS A N 1
ATOM 844 C CA . HIS A 1 108 ? 5.711 7.311 -15.435 1.00 64.38 108 HIS A CA 1
ATOM 845 C C . HIS A 1 108 ? 5.202 8.692 -15.839 1.00 64.38 108 HIS A C 1
ATOM 847 O O . HIS A 1 108 ? 5.787 9.716 -15.493 1.00 64.38 108 HIS A O 1
ATOM 853 N N . HIS A 1 109 ? 4.072 8.700 -16.557 1.00 68.31 109 HIS A N 1
ATOM 854 C CA . HIS A 1 109 ? 3.352 9.919 -16.917 1.00 68.31 109 HIS A CA 1
ATOM 855 C C . HIS A 1 109 ? 3.058 10.763 -15.656 1.00 68.31 109 HIS A C 1
ATOM 857 O O . HIS A 1 109 ? 2.769 10.189 -14.594 1.00 68.31 109 HIS A O 1
ATOM 863 N N . PRO A 1 110 ? 3.090 12.108 -15.738 1.00 75.62 110 PRO A N 1
ATOM 864 C CA . PRO A 1 110 ? 2.861 12.980 -14.586 1.00 75.62 110 PRO A CA 1
ATOM 865 C C . PRO A 1 110 ? 1.578 12.652 -13.816 1.00 75.62 110 PRO A C 1
ATOM 867 O O . PRO A 1 110 ? 1.620 12.534 -12.595 1.00 75.62 110 PRO A O 1
ATOM 870 N N . ILE A 1 111 ? 0.473 12.398 -14.528 1.00 80.44 111 ILE A N 1
ATOM 871 C CA . ILE A 1 111 ? -0.829 12.056 -13.928 1.00 80.44 111 ILE A CA 1
ATOM 872 C C . ILE A 1 111 ? -0.744 10.770 -13.098 1.00 80.44 111 ILE A C 1
ATOM 874 O O . ILE A 1 111 ? -1.080 10.786 -11.920 1.00 80.44 111 ILE A O 1
ATOM 878 N N . ALA A 1 112 ? -0.232 9.672 -13.665 1.00 77.88 112 ALA A N 1
ATOM 879 C CA . ALA A 1 112 ? -0.097 8.404 -12.941 1.00 77.88 112 ALA A CA 1
ATOM 880 C C . ALA A 1 112 ? 0.786 8.553 -11.689 1.00 77.88 112 ALA A C 1
ATOM 882 O O . ALA A 1 112 ? 0.509 7.976 -10.640 1.00 77.88 112 ALA A O 1
ATOM 883 N N . THR A 1 113 ? 1.819 9.392 -11.778 1.00 80.31 113 THR A N 1
ATOM 884 C CA . THR A 1 113 ? 2.706 9.687 -10.648 1.00 80.31 113 THR A CA 1
ATOM 885 C C . THR A 1 113 ? 2.004 10.512 -9.563 1.00 80.31 113 THR A C 1
ATOM 887 O O . THR A 1 113 ? 2.288 10.316 -8.383 1.00 80.31 113 THR A O 1
ATOM 890 N N . ILE A 1 114 ? 1.109 11.435 -9.929 1.00 84.31 114 ILE A N 1
ATOM 891 C CA . ILE A 1 114 ? 0.286 12.204 -8.980 1.00 84.31 114 ILE A CA 1
ATOM 892 C C . ILE A 1 114 ? -0.708 11.278 -8.276 1.00 84.31 114 ILE A C 1
ATOM 894 O O . ILE A 1 114 ? -0.766 11.287 -7.051 1.00 84.31 114 ILE A O 1
ATOM 898 N N . VAL A 1 115 ? -1.416 10.423 -9.022 1.00 86.38 115 VAL A N 1
ATOM 899 C CA . VAL A 1 115 ? -2.375 9.468 -8.442 1.00 86.38 115 VAL A CA 1
ATOM 900 C C . VAL A 1 115 ? -1.669 8.514 -7.476 1.00 86.38 115 VAL A C 1
ATOM 902 O O . VAL A 1 115 ? -2.121 8.344 -6.347 1.00 86.38 115 VAL A O 1
ATOM 905 N N . LEU A 1 116 ? -0.514 7.957 -7.859 1.00 85.69 116 LEU A N 1
ATOM 906 C CA . LEU A 1 116 ? 0.266 7.099 -6.966 1.00 85.69 116 LEU A CA 1
ATOM 907 C C . LEU A 1 116 ? 0.704 7.845 -5.697 1.00 85.69 116 LEU A C 1
ATOM 909 O O . LEU A 1 116 ? 0.600 7.301 -4.601 1.00 85.69 116 LEU A O 1
ATOM 913 N N . ARG A 1 117 ? 1.162 9.099 -5.816 1.00 87.56 117 ARG A N 1
ATOM 914 C CA . ARG A 1 117 ? 1.491 9.927 -4.643 1.00 87.56 117 ARG A CA 1
ATOM 915 C C . ARG A 1 117 ? 0.279 10.126 -3.742 1.00 87.56 117 ARG A C 1
ATOM 917 O O . ARG A 1 117 ? 0.416 9.951 -2.537 1.00 87.56 117 ARG A O 1
ATOM 924 N N . ALA A 1 118 ? -0.878 10.463 -4.308 1.00 90.25 118 ALA A N 1
ATOM 925 C CA . ALA A 1 118 ? -2.111 10.651 -3.553 1.00 90.25 118 ALA A CA 1
ATOM 926 C C . ALA A 1 118 ? -2.498 9.370 -2.802 1.00 90.25 118 ALA A C 1
ATOM 928 O O . ALA A 1 118 ? -2.731 9.422 -1.598 1.00 90.25 118 ALA A O 1
ATOM 929 N N . LEU A 1 119 ? -2.459 8.205 -3.455 1.00 90.69 119 LEU A N 1
ATOM 930 C CA . LEU A 1 119 ? -2.749 6.932 -2.792 1.00 90.69 119 LEU A CA 1
ATOM 931 C C . LEU A 1 119 ? -1.749 6.611 -1.679 1.00 90.69 119 LEU A C 1
ATOM 933 O O . LEU A 1 119 ? -2.162 6.231 -0.587 1.00 90.69 119 LEU A O 1
ATOM 937 N N . VAL A 1 120 ? -0.449 6.817 -1.905 1.00 90.38 120 VAL A N 1
ATOM 938 C CA . VAL A 1 120 ? 0.567 6.596 -0.865 1.00 90.38 120 VAL A CA 1
ATOM 939 C C . VAL A 1 120 ? 0.357 7.556 0.311 1.00 90.38 120 VAL A C 1
ATOM 941 O O . VAL A 1 120 ? 0.435 7.126 1.461 1.00 90.38 120 VAL A O 1
ATOM 944 N N . ILE A 1 121 ? 0.050 8.835 0.068 1.00 91.69 121 ILE A N 1
ATOM 945 C CA . ILE A 1 121 ? -0.257 9.813 1.127 1.00 91.69 121 ILE A CA 1
ATOM 946 C C . ILE A 1 121 ? -1.522 9.404 1.884 1.00 91.69 121 ILE A C 1
ATOM 948 O O . ILE A 1 121 ? -1.511 9.378 3.112 1.00 91.69 121 ILE A O 1
ATOM 952 N N . MET A 1 122 ? -2.590 9.025 1.182 1.00 92.38 122 MET A N 1
ATOM 953 C CA . MET A 1 122 ? -3.810 8.502 1.800 1.00 92.38 122 MET A CA 1
ATOM 954 C C . MET A 1 122 ? -3.484 7.303 2.693 1.00 92.38 122 MET A C 1
ATOM 956 O O . MET A 1 122 ? -3.917 7.242 3.841 1.00 92.38 122 MET A O 1
ATOM 960 N N . HIS A 1 123 ? -2.630 6.403 2.208 1.00 92.88 123 HIS A N 1
ATOM 961 C CA . HIS A 1 123 ? -2.197 5.239 2.958 1.00 92.88 123 HIS A CA 1
ATOM 962 C C . HIS A 1 123 ? -1.402 5.605 4.229 1.00 92.88 123 HIS A C 1
ATOM 964 O O . HIS A 1 123 ? -1.526 4.906 5.236 1.00 92.88 123 HIS A O 1
ATOM 970 N N . HIS A 1 124 ? -0.642 6.710 4.237 1.00 91.81 124 HIS A N 1
ATOM 971 C CA . HIS A 1 124 ? -0.035 7.252 5.464 1.00 91.81 124 HIS A CA 1
ATOM 972 C C . HIS A 1 124 ? -1.090 7.770 6.432 1.00 91.81 124 HIS A C 1
ATOM 974 O O . HIS A 1 124 ? -1.054 7.433 7.612 1.00 91.81 124 HIS A O 1
ATOM 980 N N . LEU A 1 125 ? -2.017 8.592 5.939 1.00 92.81 125 LEU A N 1
ATOM 981 C CA . LEU A 1 125 ? -3.024 9.231 6.778 1.00 92.81 125 LEU A CA 1
ATOM 982 C C . LEU A 1 125 ? -3.923 8.197 7.463 1.00 92.81 125 LEU A C 1
ATOM 984 O O . LEU A 1 125 ? -4.223 8.349 8.644 1.00 92.81 125 LEU A O 1
ATOM 988 N N . ILE A 1 126 ? -4.275 7.107 6.772 1.00 93.44 126 ILE A N 1
ATOM 989 C CA . ILE A 1 126 ? -5.021 5.992 7.373 1.00 93.44 126 ILE A CA 1
ATOM 990 C C . ILE A 1 126 ? -4.222 5.365 8.525 1.00 93.44 126 ILE A C 1
ATOM 992 O O . ILE A 1 126 ? -4.775 5.157 9.601 1.00 93.44 126 ILE A O 1
ATOM 996 N N . ARG A 1 127 ? -2.916 5.107 8.351 1.00 92.88 127 ARG A N 1
ATOM 997 C CA . ARG A 1 127 ? -2.074 4.567 9.436 1.00 92.88 127 ARG A CA 1
ATOM 998 C C . ARG A 1 127 ? -1.958 5.534 10.614 1.00 92.88 127 ARG A C 1
ATOM 1000 O O . ARG A 1 127 ? -2.005 5.096 11.756 1.00 92.88 127 ARG A O 1
ATOM 1007 N N . ILE A 1 128 ? -1.842 6.835 10.349 1.00 92.19 128 ILE A N 1
ATOM 1008 C CA . ILE A 1 128 ? -1.845 7.876 11.388 1.00 92.19 128 ILE A CA 1
ATOM 1009 C C . ILE A 1 128 ? -3.163 7.840 12.165 1.00 92.19 128 ILE A C 1
ATOM 1011 O O . ILE A 1 128 ? -3.153 7.847 13.391 1.00 92.19 128 ILE A O 1
ATOM 1015 N N . ILE A 1 129 ? -4.292 7.732 11.470 1.00 90.69 129 ILE A N 1
ATOM 1016 C CA . ILE A 1 129 ? -5.601 7.583 12.105 1.00 90.69 129 ILE A CA 1
ATOM 1017 C C . ILE A 1 129 ? -5.655 6.317 12.959 1.00 90.69 129 ILE A C 1
ATOM 1019 O O . ILE A 1 129 ? -6.044 6.410 14.113 1.00 90.69 129 ILE A O 1
ATOM 1023 N N . ILE A 1 130 ? -5.195 5.167 12.463 1.00 90.12 130 ILE A N 1
ATOM 1024 C CA . ILE A 1 130 ? -5.124 3.929 13.260 1.00 90.12 130 ILE A CA 1
ATOM 1025 C C . ILE A 1 130 ? -4.255 4.135 14.511 1.00 90.12 130 ILE A C 1
ATOM 1027 O O . ILE A 1 130 ? -4.620 3.687 15.596 1.00 90.12 130 ILE A O 1
ATOM 1031 N N . ILE A 1 131 ? -3.139 4.865 14.395 1.00 90.38 131 ILE A N 1
ATOM 1032 C CA . ILE A 1 131 ? -2.292 5.214 15.540 1.00 90.38 131 ILE A CA 1
ATOM 1033 C C . ILE A 1 131 ? -3.057 6.074 16.547 1.00 90.38 131 ILE A C 1
ATOM 1035 O O . ILE A 1 131 ? -2.910 5.852 17.739 1.00 90.38 131 ILE A O 1
ATOM 1039 N N . PHE A 1 132 ? -3.858 7.054 16.142 1.00 90.19 132 PHE A N 1
ATOM 1040 C CA . PHE A 1 132 ? -4.587 7.898 17.100 1.00 90.19 132 PHE A CA 1
ATOM 1041 C C . PHE A 1 132 ? -5.936 7.316 17.542 1.00 90.19 132 PHE A C 1
ATOM 1043 O O . PHE A 1 132 ? -6.474 7.756 18.552 1.00 90.19 132 PHE A O 1
ATOM 1050 N N . ASN A 1 133 ? -6.421 6.292 16.842 1.00 85.44 133 ASN A N 1
ATOM 1051 C CA . ASN A 1 133 ? -7.670 5.573 17.073 1.00 85.44 133 ASN A CA 1
ATOM 1052 C C . ASN A 1 133 ? -8.907 6.473 17.297 1.00 85.44 133 ASN A C 1
ATOM 1054 O O . ASN A 1 133 ? -9.614 6.289 18.289 1.00 85.44 133 ASN A O 1
ATOM 1058 N N . PRO A 1 134 ? -9.184 7.466 16.427 1.00 85.75 134 PRO A N 1
ATOM 1059 C CA . PRO A 1 134 ? -10.419 8.226 16.519 1.00 85.75 134 PRO A CA 1
ATOM 1060 C C . PRO A 1 134 ? -11.618 7.364 16.099 1.00 85.75 134 PRO A C 1
ATOM 1062 O O . PRO A 1 134 ? -11.489 6.428 15.298 1.00 85.75 134 PRO A O 1
ATOM 1065 N N . GLU A 1 135 ? -12.802 7.731 16.588 1.00 87.19 135 GLU A N 1
ATOM 1066 C CA . GLU A 1 135 ? -14.055 7.110 16.164 1.00 87.19 135 GLU A CA 1
ATOM 1067 C C . GLU A 1 135 ? -14.253 7.237 14.651 1.00 87.19 135 GLU A C 1
ATOM 1069 O O . GLU A 1 135 ? -13.999 8.278 14.031 1.00 87.19 135 GLU A O 1
ATOM 1074 N N . TYR A 1 136 ? -14.708 6.145 14.041 1.00 86.50 136 TYR A N 1
ATOM 1075 C CA . TYR A 1 136 ? -14.964 6.123 12.614 1.00 86.50 136 TYR A CA 1
ATOM 1076 C C . TYR A 1 136 ? -16.196 6.960 12.273 1.00 86.50 136 TYR A C 1
ATOM 1078 O O . TYR A 1 136 ? -17.279 6.754 12.816 1.00 86.50 136 TYR A O 1
ATOM 1086 N N . THR A 1 137 ? -16.052 7.857 11.297 1.00 88.94 137 THR A N 1
ATOM 1087 C CA . THR A 1 137 ? -17.184 8.566 10.698 1.00 88.94 137 THR A CA 1
ATOM 1088 C C . THR A 1 137 ? -17.116 8.465 9.181 1.00 88.94 137 THR A C 1
ATOM 1090 O O . THR A 1 137 ? -16.040 8.513 8.581 1.00 88.94 137 THR A O 1
ATOM 1093 N N . THR A 1 138 ? -18.277 8.375 8.533 1.00 86.31 138 THR A N 1
ATOM 1094 C CA . THR A 1 138 ? -18.399 8.195 7.073 1.00 86.31 138 THR A CA 1
ATOM 1095 C C . THR A 1 138 ? -17.815 9.347 6.250 1.00 86.31 138 THR A C 1
ATOM 1097 O O . THR A 1 138 ? -17.558 9.186 5.060 1.00 86.31 138 THR A O 1
ATOM 1100 N N . LYS A 1 139 ? -17.564 10.506 6.871 1.00 89.56 139 LYS A N 1
ATOM 1101 C CA . LYS A 1 139 ? -16.979 11.686 6.219 1.00 89.56 139 LYS A CA 1
ATOM 1102 C C . LYS A 1 139 ? -15.453 11.630 6.140 1.00 89.56 139 LYS A C 1
ATOM 1104 O O . LYS A 1 139 ? -14.880 12.191 5.207 1.00 89.56 139 LYS A O 1
ATOM 1109 N N . ILE A 1 140 ? -14.785 10.960 7.084 1.00 87.62 140 ILE A N 1
ATOM 1110 C CA . ILE A 1 140 ? -13.316 10.951 7.145 1.00 87.62 140 ILE A CA 1
ATOM 1111 C C . ILE A 1 140 ? -12.678 10.360 5.876 1.00 87.62 140 ILE A C 1
ATOM 1113 O O . ILE A 1 140 ? -11.752 10.989 5.375 1.00 87.62 140 ILE A O 1
ATOM 1117 N N . PRO A 1 141 ? -13.153 9.249 5.276 1.00 88.06 141 PRO A N 1
ATOM 1118 C CA . PRO A 1 141 ? -12.543 8.710 4.055 1.00 88.06 141 PRO A CA 1
ATOM 1119 C C . PRO A 1 141 ? -12.533 9.711 2.893 1.00 88.06 141 PRO A C 1
ATOM 1121 O O . PRO A 1 141 ? -11.535 9.831 2.184 1.00 88.06 141 PRO A O 1
ATOM 1124 N N . VAL A 1 142 ? -13.613 10.485 2.742 1.00 89.38 142 VAL A N 1
ATOM 1125 C CA . VAL A 1 142 ? -13.710 11.546 1.728 1.00 89.38 142 VAL A CA 1
ATOM 1126 C C . VAL A 1 142 ? -12.702 12.658 2.021 1.00 89.38 142 VAL A C 1
ATOM 1128 O O . VAL A 1 142 ? -11.972 13.080 1.126 1.00 89.38 142 VAL A O 1
ATOM 1131 N N . ILE A 1 143 ? -12.604 13.088 3.283 1.00 90.81 143 ILE A N 1
ATOM 1132 C CA . ILE A 1 143 ? -11.624 14.095 3.719 1.00 90.81 143 ILE A CA 1
ATOM 1133 C C . ILE A 1 143 ? -10.195 13.609 3.450 1.00 90.81 143 ILE A C 1
ATOM 1135 O O . ILE A 1 143 ? -9.377 14.376 2.949 1.00 90.81 143 ILE A O 1
ATOM 1139 N N . LEU A 1 144 ? -9.897 12.336 3.721 1.00 91.56 144 LEU A N 1
ATOM 1140 C CA . LEU A 1 144 ? -8.590 11.736 3.456 1.00 91.56 144 LEU A CA 1
ATOM 1141 C C . LEU A 1 144 ? -8.253 11.707 1.966 1.00 91.56 144 LEU A C 1
ATOM 1143 O O . LEU A 1 144 ? -7.121 12.022 1.602 1.00 91.56 144 LEU A O 1
ATOM 1147 N N . GLY A 1 145 ? -9.218 11.356 1.112 1.00 89.06 145 GLY A N 1
ATOM 1148 C CA . GLY A 1 145 ? -9.047 11.363 -0.342 1.00 89.06 145 GLY A CA 1
ATOM 1149 C C . GLY A 1 145 ? -8.782 12.767 -0.896 1.00 89.06 145 GLY A C 1
ATOM 1150 O O . GLY A 1 145 ? -7.894 12.957 -1.730 1.00 89.06 145 GLY A O 1
ATOM 1151 N N . LEU A 1 146 ? -9.497 13.773 -0.388 1.00 91.75 146 LEU A N 1
ATOM 1152 C CA . LEU A 1 146 ? -9.284 15.170 -0.769 1.00 91.75 146 LEU A CA 1
ATOM 1153 C C . LEU A 1 146 ? -7.934 15.692 -0.264 1.00 91.75 146 LEU A C 1
ATOM 1155 O O . LEU A 1 146 ? -7.156 16.239 -1.045 1.00 91.75 146 LEU A O 1
ATOM 1159 N N . ALA A 1 147 ? -7.623 15.477 1.016 1.00 91.94 147 ALA A N 1
ATOM 1160 C CA . ALA A 1 147 ? -6.368 15.912 1.622 1.00 91.94 147 ALA A CA 1
ATOM 1161 C C . ALA A 1 147 ? -5.156 15.284 0.922 1.00 91.94 147 ALA A C 1
ATOM 1163 O O . ALA A 1 147 ? -4.189 15.981 0.616 1.00 91.94 147 ALA A O 1
ATOM 1164 N N . SER A 1 148 ? -5.214 13.986 0.612 1.00 92.94 148 SER A N 1
ATOM 1165 C CA . SER A 1 148 ? -4.125 13.294 -0.077 1.00 92.94 148 SER A CA 1
ATOM 1166 C C . SER A 1 148 ? -3.916 13.809 -1.501 1.00 92.94 148 SER A C 1
ATOM 1168 O O . SER A 1 148 ? -2.772 14.003 -1.918 1.00 92.94 148 SER A O 1
ATOM 1170 N N . THR A 1 149 ? -5.002 14.112 -2.216 1.00 89.94 149 THR A N 1
ATOM 1171 C CA . THR A 1 149 ? -4.954 14.691 -3.563 1.00 89.94 149 THR A CA 1
ATOM 1172 C C . THR A 1 149 ? -4.335 16.086 -3.535 1.00 89.94 149 THR A C 1
ATOM 1174 O O . THR A 1 149 ? -3.381 16.340 -4.271 1.00 89.94 149 THR A O 1
ATOM 1177 N N . ILE A 1 150 ? -4.790 16.960 -2.631 1.00 91.69 150 ILE A N 1
ATOM 1178 C CA . ILE A 1 150 ? -4.238 18.314 -2.464 1.00 91.69 150 ILE A CA 1
ATOM 1179 C C . ILE A 1 150 ? -2.742 18.245 -2.137 1.00 91.69 150 ILE A C 1
ATOM 1181 O O . ILE A 1 150 ? -1.933 18.889 -2.806 1.00 91.69 150 ILE A O 1
ATOM 1185 N N . LEU A 1 151 ? -2.350 17.416 -1.163 1.00 89.44 151 LEU A N 1
ATOM 1186 C CA . LEU A 1 151 ? -0.949 17.258 -0.763 1.00 89.44 151 LEU A CA 1
ATOM 1187 C C . LEU A 1 151 ? -0.075 16.697 -1.891 1.00 89.44 151 LEU A C 1
ATOM 1189 O O . LEU A 1 151 ? 1.074 17.114 -2.033 1.00 89.44 151 LEU A O 1
ATOM 1193 N N . SER A 1 152 ? -0.608 15.789 -2.715 1.00 88.00 152 SER A N 1
ATOM 1194 C CA . SER A 1 152 ? 0.132 15.197 -3.838 1.00 88.00 152 SER A CA 1
ATOM 1195 C C . SER A 1 152 ? 0.512 16.211 -4.923 1.00 88.00 152 SER A C 1
ATOM 1197 O O . SER A 1 152 ? 1.527 16.025 -5.602 1.00 88.00 152 SER A O 1
ATOM 1199 N N . VAL A 1 153 ? -0.287 17.274 -5.066 1.00 87.12 153 VAL A N 1
ATOM 1200 C CA . VAL A 1 153 ? -0.087 18.357 -6.037 1.00 87.12 153 VAL A CA 1
ATOM 1201 C C . VAL A 1 153 ? 0.720 19.498 -5.419 1.00 87.12 153 VAL A C 1
ATOM 1203 O O . VAL A 1 153 ? 1.644 20.006 -6.051 1.00 87.12 153 VAL A O 1
ATOM 1206 N N . ALA A 1 154 ? 0.402 19.882 -4.181 1.00 85.69 154 ALA A N 1
ATOM 1207 C CA . ALA A 1 154 ? 1.005 21.030 -3.508 1.00 85.69 154 ALA A CA 1
ATOM 1208 C C . ALA A 1 154 ? 2.456 20.784 -3.069 1.00 85.69 154 ALA A C 1
ATOM 1210 O O . ALA A 1 154 ? 3.265 21.711 -3.058 1.00 85.69 154 ALA A O 1
ATOM 1211 N N . ALA A 1 155 ? 2.803 19.545 -2.705 1.00 77.62 155 ALA A N 1
ATOM 1212 C CA . ALA A 1 155 ? 4.131 19.214 -2.209 1.00 77.62 155 ALA A CA 1
ATOM 1213 C C . ALA A 1 155 ? 4.917 18.399 -3.254 1.00 77.62 155 ALA A C 1
ATOM 1215 O O . ALA A 1 155 ? 4.513 17.285 -3.604 1.00 77.62 155 ALA A O 1
ATOM 1216 N N . PRO A 1 156 ? 6.092 18.869 -3.721 1.00 71.06 156 PRO A N 1
ATOM 1217 C CA . PRO A 1 156 ? 6.939 18.129 -4.657 1.00 71.06 156 PRO A CA 1
ATOM 1218 C C . PRO A 1 156 ? 7.719 17.009 -3.943 1.00 71.06 156 PRO A C 1
ATOM 1220 O O . PRO A 1 156 ? 8.942 16.886 -4.060 1.00 71.06 156 PRO A O 1
ATOM 1223 N N . VAL A 1 157 ? 7.028 16.176 -3.163 1.00 76.94 157 VAL A N 1
ATOM 1224 C CA . VAL A 1 157 ? 7.644 15.050 -2.465 1.00 76.94 157 VAL A CA 1
ATOM 1225 C C . VAL A 1 157 ? 7.925 13.942 -3.471 1.00 76.94 157 VAL A C 1
ATOM 1227 O O . VAL A 1 157 ? 7.045 13.468 -4.190 1.00 76.94 157 VAL A O 1
ATOM 1230 N N . ARG A 1 158 ? 9.185 13.508 -3.516 1.00 79.69 158 ARG A N 1
ATOM 1231 C CA . ARG A 1 158 ? 9.588 12.351 -4.317 1.00 79.69 158 ARG A CA 1
ATOM 1232 C C . ARG A 1 158 ? 8.921 11.091 -3.769 1.00 79.69 158 ARG A C 1
ATOM 1234 O O . ARG A 1 158 ? 8.969 10.850 -2.565 1.00 79.69 158 ARG A O 1
ATOM 1241 N N . VAL A 1 159 ? 8.392 10.250 -4.655 1.00 73.62 159 VAL A N 1
ATOM 1242 C CA . VAL A 1 159 ? 7.733 8.977 -4.306 1.00 73.62 159 VAL A CA 1
ATOM 1243 C C . VAL A 1 159 ? 8.621 8.099 -3.415 1.00 73.62 159 VAL A C 1
ATOM 1245 O O . VAL A 1 159 ? 8.141 7.520 -2.449 1.00 73.62 159 VAL A O 1
ATOM 1248 N N . GLN A 1 160 ? 9.938 8.080 -3.652 1.00 74.25 160 GLN A N 1
ATOM 1249 C CA . GLN A 1 160 ? 10.886 7.326 -2.823 1.00 74.25 160 GLN A CA 1
ATOM 1250 C C . GLN A 1 160 ? 10.896 7.790 -1.358 1.00 74.25 160 GLN A C 1
ATOM 1252 O O . GLN A 1 160 ? 11.023 6.970 -0.454 1.00 74.25 160 GLN A O 1
ATOM 1257 N N . ARG A 1 161 ? 10.751 9.100 -1.113 1.00 80.31 161 ARG A N 1
ATOM 1258 C CA . ARG A 1 161 ? 10.679 9.642 0.251 1.00 80.31 161 ARG A CA 1
ATOM 1259 C C . ARG A 1 161 ? 9.365 9.263 0.922 1.00 80.31 161 ARG A C 1
ATOM 1261 O O . ARG A 1 161 ? 9.397 8.920 2.094 1.00 80.31 161 ARG A O 1
ATOM 1268 N N . LEU A 1 162 ? 8.259 9.263 0.173 1.00 82.06 162 LEU A N 1
ATOM 1269 C CA . LEU A 1 162 ? 6.966 8.803 0.681 1.00 82.06 162 LEU A CA 1
ATOM 1270 C C . LEU A 1 162 ? 7.025 7.329 1.095 1.00 82.06 162 LEU A C 1
ATOM 1272 O O . LEU A 1 162 ? 6.556 6.982 2.167 1.00 82.06 162 LEU A O 1
ATOM 1276 N N . PHE A 1 163 ? 7.656 6.455 0.308 1.00 76.94 163 PHE A N 1
ATOM 1277 C CA . PHE A 1 163 ? 7.835 5.059 0.723 1.00 76.94 163 PHE A CA 1
ATOM 1278 C C . PHE A 1 163 ? 8.703 4.922 1.981 1.00 76.94 163 PHE A C 1
ATOM 1280 O O . PHE A 1 163 ? 8.371 4.137 2.864 1.00 76.94 163 PHE A O 1
ATOM 1287 N N . ALA A 1 164 ? 9.773 5.711 2.115 1.00 79.19 164 ALA A N 1
ATOM 1288 C CA . ALA A 1 164 ? 10.600 5.692 3.323 1.00 79.19 164 ALA A CA 1
ATOM 1289 C C . ALA A 1 164 ? 9.820 6.140 4.573 1.00 79.19 164 ALA A C 1
ATOM 1291 O O . ALA A 1 164 ? 9.910 5.501 5.622 1.00 79.19 164 ALA A O 1
ATOM 1292 N N . THR A 1 165 ? 9.012 7.199 4.467 1.00 87.00 165 THR A N 1
ATOM 1293 C CA . THR A 1 165 ? 8.149 7.635 5.575 1.00 87.00 165 THR A CA 1
ATOM 1294 C C . THR A 1 165 ? 7.037 6.631 5.866 1.00 87.00 165 THR A C 1
ATOM 1296 O O . THR A 1 165 ? 6.662 6.476 7.027 1.00 87.00 165 THR A O 1
ATOM 1299 N N . LEU A 1 166 ? 6.568 5.888 4.855 1.00 85.56 166 LEU A N 1
ATOM 1300 C CA . LEU A 1 166 ? 5.549 4.848 5.014 1.00 85.56 166 LEU A CA 1
ATOM 1301 C C . LEU A 1 166 ? 6.047 3.748 5.946 1.00 85.56 166 LEU A C 1
ATOM 1303 O O . LEU A 1 166 ? 5.314 3.328 6.834 1.00 85.56 166 LEU A O 1
ATOM 1307 N N . VAL A 1 167 ? 7.305 3.325 5.776 1.00 85.88 167 VAL A N 1
ATOM 1308 C CA . VAL A 1 167 ? 7.954 2.313 6.625 1.00 85.88 167 VAL A CA 1
ATOM 1309 C C . VAL A 1 167 ? 7.993 2.761 8.081 1.00 85.88 167 VAL A C 1
ATOM 1311 O O . VAL A 1 167 ? 7.674 1.968 8.969 1.00 85.88 167 VAL A O 1
ATOM 1314 N N . LEU A 1 168 ? 8.348 4.027 8.326 1.00 89.44 168 LEU A N 1
ATOM 1315 C CA . LEU A 1 168 ? 8.422 4.585 9.675 1.00 89.44 168 LEU A CA 1
ATOM 1316 C C . LEU A 1 168 ? 7.036 4.671 10.323 1.00 89.44 168 LEU A C 1
ATOM 1318 O O . LEU A 1 168 ? 6.850 4.190 11.437 1.00 89.44 168 LEU A O 1
ATOM 1322 N N . VAL A 1 169 ? 6.051 5.231 9.616 1.00 91.56 169 VAL A N 1
ATOM 1323 C CA . VAL A 1 169 ? 4.668 5.325 10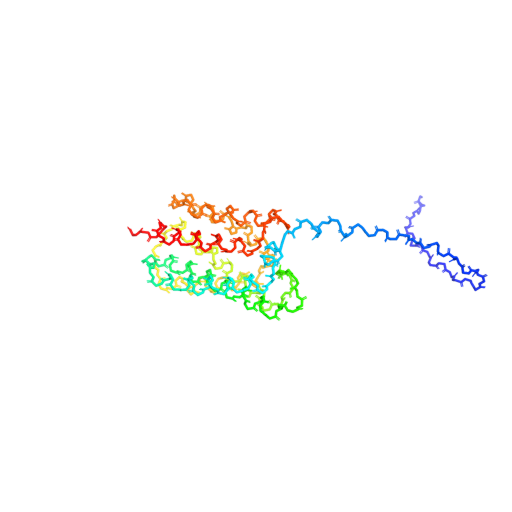.114 1.00 91.56 169 VAL A CA 1
ATOM 1324 C C . VAL A 1 169 ? 4.089 3.931 10.361 1.00 91.56 169 VAL A C 1
ATOM 1326 O O . VAL A 1 169 ? 3.434 3.705 11.376 1.00 91.56 169 VAL A O 1
ATOM 1329 N N . ASN A 1 170 ? 4.366 2.973 9.475 1.00 91.44 170 ASN A N 1
ATOM 1330 C CA . ASN A 1 170 ? 3.947 1.590 9.649 1.00 91.44 170 ASN A CA 1
ATOM 1331 C C . ASN A 1 170 ? 4.607 0.930 10.864 1.00 91.44 170 ASN A C 1
ATOM 1333 O O . ASN A 1 170 ? 3.928 0.206 11.580 1.00 91.44 170 ASN A O 1
ATOM 1337 N N . LEU A 1 171 ? 5.880 1.217 11.146 1.00 90.56 171 LEU A N 1
ATOM 1338 C CA . LEU A 1 171 ? 6.557 0.701 12.336 1.00 90.56 171 LEU A CA 1
ATOM 1339 C C . LEU A 1 171 ? 5.934 1.259 13.624 1.00 90.56 171 LEU A C 1
ATOM 1341 O O . LEU A 1 171 ? 5.677 0.500 14.555 1.00 90.56 171 LEU A O 1
ATOM 1345 N N . VAL A 1 172 ? 5.630 2.561 13.663 1.00 92.69 172 VAL A N 1
ATOM 1346 C CA . VAL A 1 172 ? 4.939 3.186 14.807 1.00 92.69 172 VAL A CA 1
ATOM 1347 C C . VAL A 1 172 ? 3.557 2.563 15.014 1.00 92.69 172 VAL A C 1
ATOM 1349 O O . VAL A 1 172 ? 3.201 2.204 16.137 1.00 92.69 172 VAL A O 1
ATOM 1352 N N . MET A 1 173 ? 2.798 2.378 13.931 1.00 92.25 173 MET A N 1
ATOM 1353 C CA . MET A 1 173 ? 1.507 1.688 13.965 1.00 92.25 173 MET A CA 1
ATOM 1354 C C . MET A 1 173 ? 1.656 0.252 14.479 1.00 92.25 173 MET A C 1
ATOM 1356 O O . MET A 1 173 ? 0.901 -0.163 15.353 1.00 92.25 173 MET A O 1
ATOM 1360 N N . ALA A 1 174 ? 2.649 -0.487 13.987 1.00 89.62 174 ALA A N 1
ATOM 1361 C CA . ALA A 1 174 ? 2.894 -1.873 14.361 1.00 89.62 174 ALA A CA 1
ATOM 1362 C C . ALA A 1 174 ? 3.211 -2.031 15.853 1.00 89.62 174 ALA A C 1
ATOM 1364 O O . ALA A 1 174 ? 2.677 -2.934 16.495 1.00 89.62 174 ALA A O 1
ATOM 1365 N N . ILE A 1 175 ? 4.028 -1.129 16.408 1.00 89.56 175 ILE A N 1
ATOM 1366 C CA . ILE A 1 175 ? 4.338 -1.084 17.843 1.00 89.56 175 ILE A CA 1
ATOM 1367 C C . ILE A 1 175 ? 3.069 -0.791 18.644 1.00 89.56 175 ILE A C 1
ATOM 1369 O O . ILE A 1 175 ? 2.782 -1.490 19.612 1.00 89.56 175 ILE A O 1
ATOM 1373 N N . LYS A 1 176 ? 2.273 0.199 18.222 1.00 88.69 176 LYS A N 1
ATOM 1374 C CA . LYS A 1 176 ? 1.031 0.546 18.922 1.00 88.69 176 LYS A CA 1
ATOM 1375 C C . LYS A 1 176 ? 0.009 -0.594 18.909 1.00 88.69 176 LYS A C 1
ATOM 1377 O O . LYS A 1 176 ? -0.645 -0.832 19.917 1.00 88.69 176 LYS A O 1
ATOM 1382 N N . MET A 1 177 ? -0.111 -1.298 17.788 1.00 85.69 177 MET A N 1
ATOM 1383 C CA . MET A 1 177 ? -1.018 -2.437 17.634 1.00 85.69 177 MET A CA 1
ATOM 1384 C C . MET A 1 177 ? -0.456 -3.743 18.215 1.00 85.69 177 MET A C 1
ATOM 1386 O O . MET A 1 177 ? -1.143 -4.759 18.148 1.00 85.69 177 MET A O 1
ATOM 1390 N N . TRP A 1 178 ? 0.789 -3.754 18.713 1.00 88.62 178 TRP A N 1
ATOM 1391 C CA . TRP A 1 178 ? 1.505 -4.978 19.100 1.00 88.62 178 TRP A CA 1
ATOM 1392 C C . TRP A 1 178 ? 1.431 -6.080 18.027 1.00 88.62 178 TRP A C 1
ATOM 1394 O O . TRP A 1 178 ? 1.242 -7.264 18.307 1.00 88.62 178 TRP A O 1
ATOM 1404 N N . ASN A 1 179 ? 1.568 -5.687 16.758 1.00 90.38 179 ASN A N 1
ATOM 1405 C CA . ASN A 1 179 ? 1.333 -6.573 15.625 1.00 90.38 179 ASN A CA 1
ATOM 1406 C C . ASN A 1 179 ? 2.642 -6.960 14.922 1.00 90.38 179 ASN A C 1
ATOM 1408 O O . ASN A 1 179 ? 3.220 -6.167 14.177 1.00 90.38 179 ASN A O 1
ATOM 1412 N N . LEU A 1 180 ? 3.074 -8.212 15.116 1.00 92.44 180 LEU A N 1
ATOM 1413 C CA . LEU A 1 180 ? 4.293 -8.756 14.507 1.00 92.44 180 LEU A CA 1
ATOM 1414 C C . LEU A 1 180 ? 4.281 -8.672 12.973 1.00 92.44 180 LEU A C 1
ATOM 1416 O O . LEU A 1 180 ? 5.299 -8.346 12.367 1.00 92.44 180 LEU A O 1
ATOM 1420 N N . TRP A 1 181 ? 3.140 -8.921 12.332 1.00 93.06 181 TRP A N 1
ATOM 1421 C CA . TRP A 1 181 ? 3.038 -8.890 10.873 1.00 93.06 181 TRP A CA 1
ATOM 1422 C C . TRP A 1 181 ? 3.246 -7.481 10.319 1.00 93.06 181 TRP A C 1
ATOM 1424 O O . TRP A 1 181 ? 3.981 -7.298 9.351 1.00 93.06 181 TRP A O 1
ATOM 1434 N N . ALA A 1 182 ? 2.702 -6.462 10.981 1.00 89.62 182 ALA A N 1
ATOM 1435 C CA . ALA A 1 182 ? 2.963 -5.078 10.610 1.00 89.62 182 ALA A CA 1
ATOM 1436 C C . ALA A 1 182 ? 4.455 -4.712 10.765 1.00 89.62 182 ALA A C 1
ATOM 1438 O O . ALA A 1 182 ? 4.984 -3.994 9.917 1.00 89.62 182 ALA A O 1
ATOM 1439 N N . ILE A 1 183 ? 5.169 -5.255 11.762 1.00 91.44 183 ILE A N 1
ATOM 1440 C CA . ILE A 1 183 ? 6.633 -5.090 11.878 1.00 91.44 183 ILE A CA 1
ATOM 1441 C C . ILE A 1 183 ? 7.341 -5.752 10.688 1.00 91.44 183 ILE A C 1
ATOM 1443 O O . ILE A 1 183 ? 8.199 -5.132 10.055 1.00 91.44 183 ILE A O 1
ATOM 1447 N N . LEU A 1 184 ? 6.957 -6.987 10.345 1.00 93.12 184 LEU A N 1
ATOM 1448 C CA . LEU A 1 184 ? 7.530 -7.722 9.214 1.00 93.12 184 LEU A CA 1
ATOM 1449 C C . LEU A 1 184 ? 7.322 -6.990 7.882 1.00 93.12 184 LEU A C 1
ATOM 1451 O O . LEU A 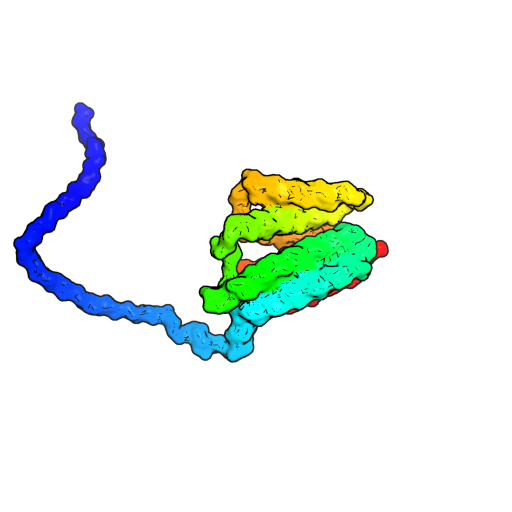1 184 ? 8.220 -7.021 7.045 1.00 93.12 184 LEU A O 1
ATOM 1455 N N . TYR A 1 185 ? 6.205 -6.276 7.698 1.00 91.00 185 TYR A N 1
ATOM 1456 C CA . TYR A 1 185 ? 5.981 -5.440 6.509 1.00 91.00 185 TYR A CA 1
ATOM 1457 C C . TYR A 1 185 ? 7.046 -4.345 6.382 1.00 91.00 185 TYR A C 1
ATOM 1459 O O . TYR A 1 185 ? 7.663 -4.187 5.326 1.00 91.00 185 TYR A O 1
ATOM 1467 N N . SER A 1 186 ? 7.323 -3.626 7.477 1.00 89.81 186 SER A N 1
ATOM 1468 C CA . SER A 1 186 ? 8.369 -2.597 7.503 1.00 89.81 186 SER A CA 1
ATOM 1469 C C . SER A 1 186 ? 9.752 -3.183 7.201 1.00 89.81 186 SER A C 1
ATOM 1471 O O . SER A 1 186 ? 10.512 -2.577 6.445 1.00 89.81 186 SER A O 1
ATOM 1473 N N . VAL A 1 187 ? 10.066 -4.370 7.734 1.00 89.38 187 VAL A N 1
ATOM 1474 C CA . VAL A 1 187 ? 11.329 -5.073 7.447 1.00 89.38 187 VAL A CA 1
ATOM 1475 C C . VAL A 1 187 ? 11.403 -5.483 5.978 1.00 89.38 187 VAL A C 1
ATOM 1477 O O . VAL A 1 187 ? 12.421 -5.235 5.338 1.00 89.38 187 VAL A O 1
ATOM 1480 N N . ASN A 1 188 ? 10.331 -6.049 5.417 1.00 89.56 188 ASN A N 1
ATOM 1481 C CA . ASN A 1 188 ? 10.294 -6.481 4.021 1.00 89.56 188 ASN A CA 1
ATOM 1482 C C . ASN A 1 188 ? 10.556 -5.307 3.065 1.00 89.56 188 ASN A C 1
ATOM 1484 O O . ASN A 1 188 ? 11.424 -5.399 2.197 1.00 89.56 188 ASN A O 1
ATOM 1488 N N . ILE A 1 189 ? 9.891 -4.165 3.276 1.00 82.94 189 ILE A N 1
ATOM 1489 C CA . ILE A 1 189 ? 10.129 -2.955 2.473 1.00 82.94 189 ILE A CA 1
ATOM 1490 C C . ILE A 1 189 ? 11.556 -2.436 2.662 1.00 82.94 189 ILE A C 1
ATOM 1492 O O . ILE A 1 189 ? 12.205 -2.043 1.691 1.00 82.94 189 ILE A O 1
ATOM 1496 N N . PHE A 1 190 ? 12.065 -2.429 3.896 1.00 83.31 190 PHE A N 1
ATOM 1497 C CA . PHE A 1 190 ? 13.429 -1.988 4.173 1.00 83.31 190 PHE A CA 1
ATOM 1498 C C . PHE A 1 190 ? 14.468 -2.858 3.450 1.00 83.31 190 PHE A C 1
ATOM 1500 O O . PHE A 1 190 ? 15.398 -2.326 2.840 1.00 83.31 190 PHE A O 1
ATOM 1507 N N . LEU A 1 191 ? 14.272 -4.180 3.435 1.00 83.38 191 LEU A N 1
ATOM 1508 C CA . LEU A 1 191 ? 15.120 -5.108 2.690 1.00 83.38 191 LEU A CA 1
ATOM 1509 C C . LEU A 1 191 ? 15.073 -4.820 1.189 1.00 83.38 191 LEU A C 1
ATOM 1511 O O . LEU A 1 191 ? 16.139 -4.680 0.590 1.00 83.38 191 LEU A O 1
ATOM 1515 N N . VAL A 1 192 ? 13.887 -4.639 0.592 1.00 79.44 192 VAL A N 1
ATOM 1516 C CA . VAL A 1 192 ? 13.743 -4.233 -0.825 1.00 79.44 192 VAL A CA 1
ATOM 1517 C C . VAL A 1 192 ? 14.502 -2.933 -1.111 1.00 79.44 192 VAL A C 1
ATOM 1519 O O . VAL A 1 192 ? 15.176 -2.819 -2.134 1.00 79.44 192 VAL A O 1
ATOM 1522 N N . ALA A 1 193 ? 14.432 -1.956 -0.204 1.00 75.75 193 ALA A N 1
ATOM 1523 C CA . ALA A 1 193 ? 15.086 -0.663 -0.377 1.00 75.75 193 ALA A CA 1
ATOM 1524 C C . ALA A 1 193 ? 16.624 -0.750 -0.331 1.00 75.75 193 ALA A C 1
ATOM 1526 O O . ALA A 1 193 ? 17.299 -0.051 -1.093 1.00 75.75 193 ALA A O 1
ATOM 1527 N N . LEU A 1 194 ? 17.187 -1.598 0.538 1.00 76.94 194 LEU A N 1
ATOM 1528 C CA . LEU A 1 194 ? 18.638 -1.788 0.659 1.00 76.94 194 LEU A CA 1
ATOM 1529 C C . LEU A 1 194 ? 19.225 -2.644 -0.468 1.00 76.94 194 LEU A C 1
ATOM 1531 O O . LEU A 1 194 ? 20.338 -2.405 -0.940 1.00 76.94 194 LEU A O 1
ATOM 1535 N N . SER A 1 195 ? 18.484 -3.652 -0.911 1.00 67.06 195 SER A N 1
ATOM 1536 C CA . SER A 1 195 ? 18.992 -4.704 -1.787 1.00 67.06 195 SER A CA 1
ATOM 1537 C C . SER A 1 195 ? 18.667 -4.433 -3.256 1.00 67.06 195 SER A C 1
ATOM 1539 O O . SER A 1 195 ? 17.967 -5.201 -3.910 1.00 67.06 195 SER A O 1
ATOM 1541 N N . LYS A 1 196 ? 19.261 -3.373 -3.826 1.00 60.94 196 LYS A N 1
ATOM 1542 C CA . LYS A 1 196 ? 19.069 -2.984 -5.245 1.00 60.94 196 LYS A CA 1
ATOM 1543 C C . LYS A 1 196 ? 19.152 -4.145 -6.254 1.00 60.94 196 LYS A C 1
ATOM 1545 O O . LYS A 1 196 ? 18.551 -4.046 -7.320 1.00 60.94 196 LYS A O 1
ATOM 1550 N N . HIS A 1 197 ? 19.876 -5.226 -5.936 1.00 60.84 197 HIS A N 1
ATOM 1551 C CA . HIS A 1 197 ? 20.023 -6.406 -6.796 1.00 60.84 197 HIS A CA 1
ATOM 1552 C C . HIS A 1 197 ? 19.972 -7.763 -6.073 1.00 60.84 197 HIS A C 1
ATOM 1554 O O . HIS A 1 197 ? 20.240 -8.773 -6.722 1.00 60.84 197 HIS A O 1
ATOM 1560 N N . ALA A 1 198 ? 19.675 -7.799 -4.768 1.00 66.50 198 ALA A N 1
ATOM 1561 C CA . ALA A 1 198 ? 19.812 -9.007 -3.940 1.00 66.50 198 ALA A CA 1
ATOM 1562 C C . ALA A 1 198 ? 18.497 -9.506 -3.319 1.00 66.50 198 ALA A C 1
ATOM 1564 O O . ALA A 1 198 ? 18.492 -10.578 -2.725 1.00 66.50 198 ALA A O 1
ATOM 1565 N N . TYR A 1 199 ? 17.384 -8.788 -3.484 1.00 73.88 199 TYR A N 1
ATOM 1566 C CA . TYR A 1 199 ? 16.065 -9.275 -3.087 1.00 73.88 199 TYR A CA 1
ATOM 1567 C C . TYR A 1 199 ? 15.090 -9.135 -4.263 1.00 73.88 199 TYR A C 1
ATOM 1569 O O . TYR A 1 199 ? 14.803 -8.013 -4.690 1.00 73.88 199 TYR A O 1
ATOM 1577 N N . PRO A 1 200 ? 14.629 -10.250 -4.860 1.00 76.94 200 PRO A N 1
ATOM 1578 C CA . PRO A 1 200 ? 13.753 -10.200 -6.022 1.00 76.94 200 PRO A CA 1
ATOM 1579 C C . PRO A 1 200 ? 12.416 -9.541 -5.686 1.00 76.94 200 PRO A C 1
ATOM 1581 O O . PRO A 1 200 ? 11.756 -9.924 -4.723 1.00 76.94 200 PRO A O 1
ATOM 1584 N N . SER A 1 201 ? 11.975 -8.600 -6.522 1.00 75.38 201 SER A N 1
ATOM 1585 C CA . SER A 1 201 ? 10.720 -7.866 -6.315 1.00 75.38 201 SER A CA 1
ATOM 1586 C C . SER A 1 201 ? 9.506 -8.799 -6.240 1.00 75.38 201 SER A C 1
ATOM 1588 O O . SER A 1 201 ? 8.671 -8.640 -5.362 1.00 75.38 201 SER A O 1
ATOM 1590 N N . ALA A 1 202 ? 9.453 -9.846 -7.074 1.00 79.94 202 ALA A N 1
ATOM 1591 C CA . ALA A 1 202 ? 8.386 -10.846 -7.004 1.00 79.94 202 ALA A CA 1
ATOM 1592 C C . ALA A 1 202 ? 8.348 -11.597 -5.662 1.00 79.94 202 ALA A C 1
ATOM 1594 O O . ALA A 1 202 ? 7.270 -11.864 -5.139 1.00 79.94 202 ALA A O 1
ATOM 1595 N N . LEU A 1 203 ? 9.515 -11.927 -5.095 1.00 83.81 203 LEU A N 1
ATOM 1596 C CA . LEU A 1 203 ? 9.594 -12.591 -3.794 1.00 83.81 203 LEU A CA 1
ATOM 1597 C C . LEU A 1 203 ? 9.123 -11.652 -2.682 1.00 83.81 203 LEU A C 1
ATOM 1599 O O . LEU A 1 203 ? 8.352 -12.068 -1.821 1.00 83.81 203 LEU A O 1
ATOM 1603 N N . ALA A 1 204 ? 9.533 -10.383 -2.744 1.00 85.75 204 ALA A N 1
ATOM 1604 C CA . ALA A 1 204 ? 9.072 -9.362 -1.816 1.00 85.75 204 ALA A CA 1
ATOM 1605 C C . ALA A 1 204 ? 7.545 -9.232 -1.817 1.00 85.75 204 ALA A C 1
ATOM 1607 O O . ALA A 1 204 ? 6.954 -9.125 -0.744 1.00 85.75 204 ALA A O 1
ATOM 1608 N N . GLU A 1 205 ? 6.906 -9.304 -2.987 1.00 87.19 205 GLU A N 1
ATOM 1609 C CA . GLU A 1 205 ? 5.446 -9.236 -3.083 1.00 87.19 205 GLU A CA 1
ATOM 1610 C C . GLU A 1 205 ? 4.745 -10.504 -2.584 1.00 87.19 205 GLU A C 1
ATOM 1612 O O . GLU A 1 205 ? 3.730 -10.410 -1.896 1.00 87.19 205 GLU A O 1
ATOM 1617 N N . ILE A 1 206 ? 5.298 -11.697 -2.829 1.00 89.25 206 ILE A N 1
ATOM 1618 C CA . ILE A 1 206 ? 4.767 -12.941 -2.238 1.00 89.25 206 ILE A CA 1
ATOM 1619 C C . ILE A 1 206 ? 4.811 -12.862 -0.705 1.00 89.25 206 ILE A C 1
ATOM 1621 O O . ILE A 1 206 ? 3.831 -13.181 -0.029 1.00 89.25 206 ILE A O 1
ATOM 1625 N N . VAL A 1 207 ? 5.933 -12.390 -0.156 1.00 91.69 207 VAL A N 1
ATOM 1626 C CA . VAL A 1 207 ? 6.090 -12.167 1.284 1.00 91.69 207 VAL A CA 1
ATOM 1627 C C . VAL A 1 207 ? 5.106 -11.101 1.779 1.00 91.69 207 VAL A C 1
ATOM 1629 O O . VAL A 1 207 ? 4.474 -11.309 2.815 1.00 91.69 207 VAL A O 1
ATOM 1632 N N . ASN A 1 208 ? 4.894 -10.012 1.028 1.00 91.06 208 ASN A N 1
ATOM 1633 C CA . ASN A 1 208 ? 3.887 -8.998 1.359 1.00 91.06 208 ASN A CA 1
ATOM 1634 C C . ASN A 1 208 ? 2.484 -9.601 1.466 1.00 91.06 208 ASN A C 1
ATOM 1636 O O . ASN A 1 208 ? 1.789 -9.299 2.431 1.00 91.06 208 ASN A O 1
ATOM 1640 N N . ILE A 1 209 ? 2.066 -10.468 0.537 1.00 93.06 209 ILE A N 1
ATOM 1641 C CA . ILE A 1 209 ? 0.742 -11.110 0.598 1.00 93.06 209 ILE A CA 1
ATOM 1642 C C . ILE A 1 209 ? 0.579 -11.889 1.911 1.00 93.06 209 ILE A C 1
ATOM 1644 O O . ILE A 1 209 ? -0.427 -11.725 2.603 1.00 93.06 209 ILE A O 1
ATOM 1648 N N . GLY A 1 210 ? 1.581 -12.694 2.283 1.00 94.00 210 GLY A N 1
ATOM 1649 C CA . GLY A 1 210 ? 1.569 -13.445 3.543 1.00 94.00 210 GLY A CA 1
ATOM 1650 C C . GLY A 1 210 ? 1.531 -12.537 4.776 1.00 94.00 210 GLY A C 1
ATOM 1651 O O . GLY A 1 210 ? 0.782 -12.793 5.718 1.00 94.00 210 GLY A O 1
ATOM 1652 N N . ILE A 1 211 ? 2.279 -11.434 4.748 1.00 93.88 211 ILE A N 1
ATOM 1653 C CA . ILE A 1 211 ? 2.277 -10.439 5.822 1.00 93.88 211 ILE A CA 1
ATOM 1654 C C . ILE A 1 211 ? 0.904 -9.775 5.965 1.00 93.88 211 ILE A C 1
ATOM 1656 O O . ILE A 1 211 ? 0.372 -9.703 7.073 1.00 93.88 211 ILE A O 1
ATOM 1660 N N . TRP A 1 212 ? 0.301 -9.327 4.865 1.00 93.94 212 TRP A N 1
ATOM 1661 C CA . TRP A 1 212 ? -1.028 -8.716 4.874 1.00 93.94 212 TRP A CA 1
ATOM 1662 C C . TRP A 1 212 ? -2.110 -9.696 5.335 1.00 93.94 212 TRP A C 1
ATOM 1664 O O . TRP A 1 212 ? -2.996 -9.300 6.093 1.00 93.94 212 TRP A O 1
ATOM 1674 N N . TYR A 1 213 ? -2.005 -10.982 4.984 1.00 94.00 213 TYR A N 1
ATOM 1675 C CA . TYR A 1 213 ? -2.872 -12.017 5.552 1.00 94.00 213 TYR A CA 1
ATOM 1676 C C . TYR A 1 213 ? -2.734 -12.099 7.078 1.00 94.00 213 TYR A C 1
ATOM 1678 O O . TYR A 1 213 ? -3.729 -12.124 7.802 1.00 94.00 213 TYR A O 1
ATOM 1686 N N . GLY A 1 214 ? -1.504 -12.078 7.589 1.00 92.25 214 GLY A N 1
ATOM 1687 C CA . GLY A 1 214 ? -1.246 -12.043 9.023 1.00 92.25 214 GLY A CA 1
ATOM 1688 C C . GLY A 1 214 ? -1.847 -10.813 9.710 1.00 92.25 214 GLY A C 1
ATOM 1689 O O . GLY A 1 214 ? -2.529 -10.951 10.726 1.00 92.25 214 GLY A O 1
ATOM 1690 N N . ILE A 1 215 ? -1.684 -9.621 9.118 1.00 91.44 215 ILE A N 1
ATOM 1691 C CA . ILE A 1 215 ? -2.305 -8.375 9.604 1.00 91.44 215 ILE A CA 1
ATOM 1692 C C . ILE A 1 215 ? -3.832 -8.504 9.623 1.00 91.44 215 ILE 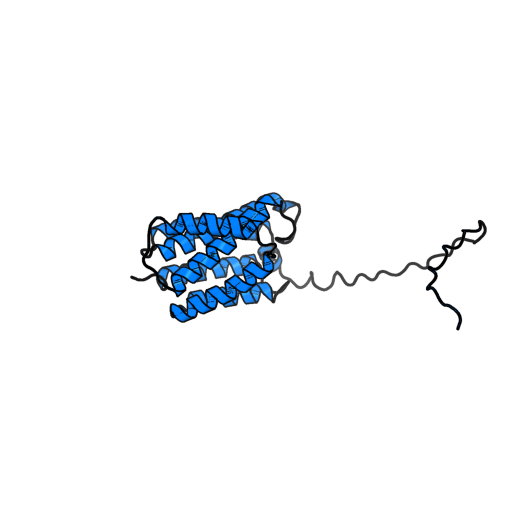A C 1
ATOM 1694 O O . ILE A 1 215 ? -4.451 -8.110 10.610 1.00 91.44 215 ILE A O 1
ATOM 1698 N N . LYS A 1 216 ? -4.446 -9.081 8.581 1.00 91.31 216 LYS A N 1
ATOM 1699 C CA . LYS A 1 216 ? -5.897 -9.329 8.527 1.00 91.31 216 LYS A CA 1
ATOM 1700 C C . LYS A 1 216 ? -6.341 -10.170 9.723 1.00 91.31 216 LYS A C 1
ATOM 1702 O O . LYS A 1 216 ? -7.289 -9.813 10.415 1.00 91.31 216 LYS A O 1
ATOM 1707 N N . VAL A 1 217 ? -5.642 -11.278 9.970 1.00 90.19 217 VAL A N 1
ATOM 1708 C CA . VAL A 1 217 ? -6.019 -12.260 10.993 1.00 90.19 217 VAL A CA 1
ATOM 1709 C C . VAL A 1 217 ? -5.788 -11.735 12.409 1.00 90.19 217 VAL A C 1
ATOM 1711 O O . VAL A 1 217 ? -6.572 -12.064 13.295 1.00 90.19 217 VAL A O 1
ATOM 1714 N N . THR A 1 218 ? -4.735 -10.951 12.661 1.00 88.25 218 THR A N 1
ATOM 1715 C CA . THR A 1 218 ? -4.342 -10.575 14.033 1.00 88.25 218 THR A CA 1
ATOM 1716 C C . THR A 1 218 ? -4.487 -9.094 14.366 1.00 88.25 218 THR A C 1
ATOM 1718 O O . THR A 1 218 ? -4.514 -8.757 15.543 1.00 88.25 218 THR A O 1
ATOM 1721 N N . GLY A 1 219 ? -4.533 -8.202 13.375 1.00 76.44 219 GLY A N 1
ATOM 1722 C CA . GLY A 1 219 ? -4.415 -6.753 13.575 1.00 76.44 219 GLY A CA 1
ATOM 1723 C C . GLY A 1 219 ? -5.726 -6.015 13.792 1.00 76.44 219 GLY A C 1
ATOM 1724 O O . GLY A 1 219 ? -5.717 -4.944 14.382 1.00 76.44 219 GLY A O 1
ATOM 1725 N N . PHE A 1 220 ? -6.845 -6.579 13.347 1.00 76.38 220 PHE A N 1
ATOM 1726 C CA . PHE A 1 220 ? -8.148 -5.913 13.396 1.00 76.38 220 PHE A CA 1
ATOM 1727 C C . PHE A 1 220 ? -9.210 -6.766 14.095 1.00 76.38 220 PHE A C 1
ATOM 1729 O O . PHE A 1 220 ? -10.386 -6.709 13.738 1.00 76.38 220 PHE A O 1
ATOM 1736 N N . LYS A 1 221 ? -8.786 -7.574 15.077 1.00 64.94 221 LYS A N 1
ATOM 1737 C CA . LYS A 1 221 ? -9.715 -8.271 15.971 1.00 64.94 221 LYS A CA 1
ATOM 1738 C C . LYS A 1 221 ? -10.401 -7.230 16.859 1.00 64.94 221 LYS A C 1
ATOM 1740 O O . LYS A 1 221 ? -9.713 -6.408 17.457 1.00 64.94 221 LYS A O 1
ATOM 1745 N N . SER A 1 222 ? -11.732 -7.259 16.847 1.00 51.38 222 SER A N 1
ATOM 1746 C CA . SER A 1 222 ? -12.634 -6.440 17.667 1.00 51.38 222 SER A CA 1
ATOM 1747 C C . SER A 1 222 ? -12.351 -6.583 19.155 1.00 51.38 222 SER A C 1
ATOM 1749 O O . SER A 1 222 ? -12.224 -7.758 19.575 1.00 51.38 222 SER A O 1
#

Foldseek 3Di:
DDDDDDDDDDDDDDDPDDDDDPDDPPPPPPPDPDPPVPQDPVLLQLLQLLLLLVLLLVLLVLLQVLLVVFPDPLLSVLSNLSSVLSVLQSVQSVVCRPPDSHRDLPPDDPVSNLVNQLSLQLNLVSLVCLLVVDDDDPCVSVVSSVVSSCCSVVDPDDPVVSLVVSLVSLCSSCVSQVQPLSPVLSVLSVCCVVCVPNDRSSNSSVSVSVSSVSCSVRRRDD

Radius of gyration: 24.88 Å; chains: 1; bounding box: 66×68×61 Å

Secondary structure (DSSP, 8-state):
------PPPPPPPPPTT---------------SSSSSSS-HHHHHHT-HHHHHHHHHHHHHHHHHHHHH--SHHHHHHHHHHHHHHHHHHHHHHHTTTT-SS--GGGS-HHHHHHHHHHHHHHHHHHHHHHH-PPP-TTHHHHHHHHHHHHHHHS---HHHHHHHHHHHHHHHHHHTT-HHHHHHHHHHHHHHH-TTTS-HHHHHHHHHHHHHHHHHHHS--

Sequence (222 aa):
MSRKSKEEPASRPYLPGDPPVRQAPKSSTSPSSRSDTERGWWWKITCSNLVHSVIVAISCVVFSLWTQDIAHPWGQLLFGAEAAIQALLALSGFIHYSTRKTFSYAQHHPIATIVLRALVIMHHLIRIIIIFNPEYTTKIPVILGLASTILSVAAPVRVQRLFATLVLVNLVMAIKMWNLWAILYSVNIFLVALSKHAYPSALAEIVNIGIWYGIKVTGFKS

Organism: NCBI:txid286115